Protein AF-A0A3B9VKG1-F1 (afdb_monomer_lite)

Sequence (208 aa):
AIANSLAAVAAGASHVQGTLNGYGERTGNADLISIIANLQLKKKQEVLPAGALEEAFRIAHAVAEVTNVSPSARQPYVGVSAFAHKAGLHASAIKVDPSLYQHENPESVGNDMRMLVSEMAGRASIEIKSSQLGFDLSKEKEVVARLVERVKELESGGYTFEAADASFELLLREELAGKKPSFFTIESWKTSVDQLADGSVTSRAEVS

Radius of gyration: 22.05 Å; chains: 1; bounding box: 51×40×58 Å

Secondary structure (DSSP, 8-state):
-HHHHHHHHHTT------BGGG-SSTT---BHHHHHHIIIIIT----S-TTGGGGHHHHHHHHHHHTT----TT-TTTSTTTTEEESSTTHHHHHH-GGGT-SS-GGGGT---EEEP-TT--HHHHHHHHHHTT---TT-HHHHHHHHHHHHHHHHTT---TT-HHHHHHHHHHHHHTS---------EEEEEEE-TTS-EEEEEEE-

Foldseek 3Di:
DLVVQLVVVVVPDPDDDADDVQDDPDPGGHHPLSNQCCCCPVVVHDDDPPPPQLCSLVVSVVVCVVVVHDRDLCPDLNRLCNQEDEAAPCLVVCLVPVVVPDVDASSSNNHHHHQFYALRHDLSSLQVLCVVVVDHCVPVVVLSVVLNVVRNVVVVVVDGRRVPSVVSVQSSVCSVVVHGDDPDDFPDKDWDWDQDPVRDIDIDIDTD

pLDDT: mean 90.86, std 6.91, range [61.41, 98.38]

Structure (mmCIF, N/CA/C/O backbone):
data_AF-A0A3B9VKG1-F1
#
_entry.id   AF-A0A3B9VKG1-F1
#
loop_
_atom_site.group_PDB
_atom_site.id
_atom_site.type_symbol
_atom_site.label_atom_id
_atom_site.label_alt_id
_atom_site.label_comp_id
_atom_site.label_asym_id
_atom_site.label_entity_id
_atom_site.label_seq_id
_atom_site.pdbx_PDB_ins_code
_atom_site.Cartn_x
_atom_site.Cartn_y
_atom_site.Cartn_z
_atom_site.occupancy
_atom_site.B_iso_or_equiv
_atom_site.auth_seq_id
_atom_site.auth_comp_id
_atom_site.auth_asym_id
_atom_site.auth_atom_id
_atom_site.pdbx_PDB_model_num
ATOM 1 N N . ALA A 1 1 ? 19.117 3.060 -9.306 1.00 92.00 1 ALA A N 1
ATOM 2 C CA . ALA A 1 1 ? 18.845 1.963 -10.258 1.00 92.00 1 ALA A CA 1
ATOM 3 C C . ALA A 1 1 ? 17.685 2.305 -11.197 1.00 92.00 1 ALA A C 1
ATOM 5 O O . ALA A 1 1 ? 17.951 2.520 -12.368 1.00 92.00 1 ALA A O 1
ATOM 6 N N . ILE A 1 2 ? 16.452 2.475 -10.694 1.00 97.00 2 ILE A N 1
ATOM 7 C CA . ILE A 1 2 ? 15.235 2.721 -11.505 1.00 97.00 2 ILE A CA 1
ATOM 8 C C . ILE A 1 2 ? 15.399 3.856 -12.534 1.00 97.00 2 ILE A C 1
ATOM 10 O O . ILE A 1 2 ? 15.184 3.633 -13.720 1.00 97.00 2 ILE A O 1
ATOM 14 N N . ALA A 1 3 ? 15.823 5.053 -12.111 1.00 97.25 3 ALA A N 1
ATOM 15 C CA . ALA A 1 3 ? 15.984 6.195 -13.020 1.00 97.25 3 ALA A CA 1
ATOM 16 C C . ALA A 1 3 ? 16.989 5.922 -14.156 1.00 97.25 3 ALA A C 1
ATOM 18 O O . ALA A 1 3 ? 16.713 6.247 -15.307 1.00 97.25 3 ALA A O 1
ATOM 19 N N . ASN A 1 4 ? 18.113 5.264 -13.850 1.00 97.75 4 ASN A N 1
ATOM 20 C CA . ASN A 1 4 ? 19.115 4.889 -14.852 1.00 97.75 4 ASN A CA 1
ATOM 21 C C . ASN A 1 4 ? 18.558 3.849 -15.828 1.00 97.75 4 ASN A C 1
ATOM 23 O O . ASN A 1 4 ? 18.800 3.959 -17.024 1.00 97.75 4 ASN A O 1
ATOM 27 N N . SER A 1 5 ? 17.785 2.874 -15.339 1.00 98.12 5 SER A N 1
ATOM 28 C CA . SER A 1 5 ? 17.110 1.890 -16.190 1.00 98.12 5 SER A CA 1
ATOM 29 C C . SER A 1 5 ? 16.123 2.563 -17.147 1.00 98.12 5 SER A C 1
ATOM 31 O O . SER A 1 5 ? 16.156 2.291 -18.341 1.00 98.12 5 SER A O 1
ATOM 33 N N . LEU A 1 6 ? 15.297 3.493 -16.656 1.00 98.06 6 LEU A N 1
ATOM 34 C CA . LEU A 1 6 ? 14.360 4.249 -17.495 1.00 98.06 6 LEU A CA 1
ATOM 35 C C . LEU A 1 6 ? 15.086 5.141 -18.516 1.00 98.06 6 LEU A C 1
ATOM 37 O O . LEU A 1 6 ? 14.652 5.234 -19.661 1.00 98.06 6 LEU A O 1
ATOM 41 N N . ALA A 1 7 ? 16.199 5.770 -18.127 1.00 98.00 7 ALA A N 1
ATOM 42 C CA . ALA A 1 7 ? 17.025 6.564 -19.034 1.00 98.00 7 ALA A CA 1
ATOM 43 C C . ALA A 1 7 ? 17.689 5.700 -20.119 1.00 98.00 7 ALA A C 1
ATOM 45 O O . ALA A 1 7 ? 17.709 6.091 -21.282 1.00 98.00 7 ALA A O 1
ATOM 46 N N . ALA A 1 8 ? 18.181 4.509 -19.765 1.00 98.06 8 ALA A N 1
ATOM 47 C CA . ALA A 1 8 ? 18.747 3.564 -20.722 1.00 98.06 8 ALA A CA 1
ATOM 48 C C . ALA A 1 8 ? 17.694 3.085 -21.730 1.00 98.06 8 ALA A C 1
ATOM 50 O O . ALA A 1 8 ? 17.969 3.058 -22.928 1.00 98.06 8 ALA A O 1
ATOM 51 N N . VAL A 1 9 ? 16.474 2.779 -21.270 1.00 97.75 9 VAL A N 1
ATOM 52 C CA . VAL A 1 9 ? 15.350 2.439 -22.158 1.00 97.75 9 VAL A CA 1
ATOM 53 C C . VAL A 1 9 ? 15.022 3.603 -23.092 1.00 97.75 9 VAL A C 1
ATOM 55 O O . VAL A 1 9 ? 14.885 3.403 -24.296 1.00 97.75 9 VAL A O 1
ATOM 58 N N . ALA A 1 10 ? 14.984 4.837 -22.578 1.00 97.00 10 ALA A N 1
ATOM 59 C CA . ALA A 1 10 ? 14.785 6.027 -23.407 1.00 97.00 10 ALA A CA 1
ATOM 60 C C . ALA A 1 10 ? 15.907 6.234 -24.447 1.00 97.00 10 ALA A C 1
ATOM 62 O O . ALA A 1 10 ? 15.650 6.779 -25.517 1.00 97.00 10 ALA A O 1
ATOM 63 N N . ALA A 1 11 ? 17.127 5.772 -24.160 1.00 97.94 11 ALA A N 1
ATOM 64 C CA . ALA A 1 11 ? 18.265 5.783 -25.080 1.00 97.94 11 ALA A CA 1
ATOM 65 C C . ALA A 1 11 ? 18.299 4.582 -26.052 1.00 97.94 11 ALA A C 1
ATOM 67 O O . ALA A 1 11 ? 19.237 4.465 -26.839 1.00 97.94 11 ALA A O 1
ATOM 68 N N . GLY A 1 12 ? 17.296 3.697 -26.017 1.00 97.31 12 GLY A N 1
ATOM 69 C CA . GLY A 1 12 ? 17.146 2.575 -26.948 1.00 97.31 12 GLY A CA 1
ATOM 70 C C . GLY A 1 12 ? 17.497 1.198 -26.382 1.00 97.31 12 GLY A C 1
ATOM 71 O O . GLY A 1 12 ? 17.471 0.219 -27.127 1.00 97.31 12 GLY A O 1
ATOM 72 N N . ALA A 1 13 ? 17.807 1.078 -25.086 1.00 97.56 13 ALA A N 1
ATOM 73 C CA . ALA A 1 13 ? 17.968 -0.235 -24.468 1.00 97.56 13 ALA A CA 1
ATOM 74 C C . ALA A 1 13 ? 16.631 -0.997 -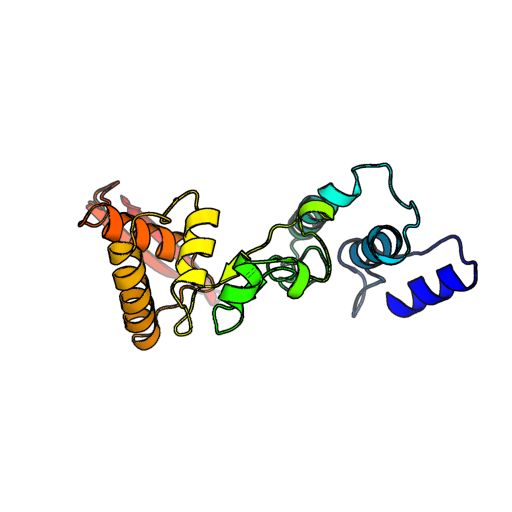24.460 1.00 97.56 13 ALA A C 1
ATOM 76 O O . ALA A 1 13 ? 15.616 -0.489 -23.989 1.00 97.56 13 ALA A O 1
ATOM 77 N N . SER A 1 14 ? 16.641 -2.240 -24.940 1.00 95.19 14 SER A N 1
ATOM 78 C CA . SER A 1 14 ? 15.461 -3.117 -24.988 1.00 95.19 14 SER A CA 1
ATOM 79 C C . SER A 1 14 ? 15.413 -4.151 -23.859 1.00 95.19 14 SER A C 1
ATOM 81 O O . SER A 1 14 ? 14.427 -4.869 -23.724 1.00 95.19 14 SER A O 1
ATOM 83 N N . HIS A 1 15 ? 16.468 -4.239 -23.044 1.00 96.25 15 HIS A N 1
ATOM 84 C CA . HIS A 1 15 ? 16.585 -5.204 -21.955 1.00 96.25 15 HIS A CA 1
ATOM 85 C C . HIS A 1 15 ? 16.987 -4.497 -20.660 1.00 96.25 15 HIS A C 1
ATOM 87 O O . HIS A 1 15 ? 17.983 -3.773 -20.617 1.00 96.25 15 HIS A O 1
ATOM 93 N N . VAL A 1 16 ? 16.233 -4.749 -19.590 1.00 96.81 16 VAL A N 1
ATOM 94 C CA . VAL A 1 16 ? 16.516 -4.248 -18.243 1.00 96.81 16 VAL A CA 1
ATOM 95 C C . VAL A 1 16 ? 16.580 -5.430 -17.286 1.00 96.81 16 VAL A C 1
ATOM 97 O O . VAL A 1 16 ? 15.645 -6.219 -17.210 1.00 96.81 16 VAL A O 1
ATOM 100 N N . GLN A 1 17 ? 17.678 -5.533 -16.539 1.00 96.62 17 GLN A N 1
ATOM 101 C CA . GLN A 1 17 ? 17.838 -6.528 -15.482 1.00 96.62 17 GLN A CA 1
ATOM 102 C C . GLN A 1 17 ? 17.474 -5.927 -14.126 1.00 96.62 17 GLN A C 1
ATOM 104 O O . GLN A 1 17 ? 17.788 -4.771 -13.833 1.00 96.62 17 GLN A O 1
ATOM 109 N N . GLY A 1 18 ? 16.820 -6.729 -13.296 1.00 96.38 18 GLY A N 1
ATOM 110 C CA . GLY A 1 18 ? 16.352 -6.334 -11.979 1.00 96.38 18 GLY A CA 1
ATOM 111 C C . GLY A 1 18 ? 15.707 -7.505 -11.255 1.00 96.38 18 GLY A C 1
ATOM 112 O O . GLY A 1 18 ? 15.775 -8.647 -11.709 1.00 96.38 18 GLY A O 1
ATOM 113 N N . THR A 1 19 ? 15.067 -7.214 -10.133 1.00 96.69 19 THR A N 1
ATOM 114 C CA . THR A 1 19 ? 14.355 -8.198 -9.314 1.00 96.69 19 THR A CA 1
ATOM 115 C C . THR A 1 19 ? 13.016 -7.637 -8.852 1.00 96.69 19 THR A C 1
ATOM 117 O O . THR A 1 19 ? 12.806 -6.421 -8.825 1.00 96.69 19 THR A O 1
ATOM 120 N N . LEU A 1 20 ? 12.094 -8.526 -8.479 1.00 96.06 20 LEU A N 1
ATOM 121 C CA . LEU A 1 20 ? 10.888 -8.118 -7.762 1.00 96.06 20 LEU A CA 1
ATOM 122 C C . LEU A 1 20 ? 11.284 -7.542 -6.401 1.00 96.06 20 LEU A C 1
ATOM 124 O O . LEU A 1 20 ? 12.199 -8.046 -5.746 1.00 96.06 20 LEU A O 1
ATOM 128 N N . ASN A 1 21 ? 10.625 -6.451 -6.015 1.00 96.56 21 ASN A N 1
ATOM 129 C CA . ASN A 1 21 ? 10.901 -5.692 -4.793 1.00 96.56 21 ASN A CA 1
ATOM 130 C C . ASN A 1 21 ? 12.331 -5.132 -4.686 1.00 96.56 21 ASN A C 1
ATOM 132 O O . ASN A 1 21 ? 12.747 -4.692 -3.615 1.00 96.56 21 ASN A O 1
ATOM 136 N N . GLY A 1 22 ? 13.099 -5.145 -5.782 1.00 95.44 22 GLY A N 1
ATOM 137 C CA . GLY A 1 22 ? 14.490 -4.694 -5.793 1.00 95.44 22 GLY A CA 1
ATOM 138 C C . GLY A 1 22 ? 15.426 -5.544 -4.929 1.00 95.44 22 GLY A C 1
ATOM 139 O O . GLY A 1 22 ? 16.510 -5.084 -4.580 1.00 95.44 22 GLY A O 1
ATOM 140 N N . TYR A 1 23 ? 15.055 -6.776 -4.574 1.00 94.56 23 TYR A N 1
ATOM 141 C CA . TYR A 1 23 ? 15.897 -7.657 -3.762 1.00 94.56 23 TYR A CA 1
ATOM 142 C C . TYR A 1 23 ? 17.241 -7.981 -4.427 1.00 94.56 23 TYR A C 1
ATOM 144 O O . TYR A 1 23 ? 17.372 -8.052 -5.651 1.00 94.56 23 TYR A O 1
ATOM 152 N N . GLY A 1 24 ? 18.269 -8.188 -3.616 1.00 91.44 24 GLY A N 1
ATOM 153 C CA . GLY A 1 24 ? 19.620 -8.475 -4.081 1.00 91.44 24 GLY A CA 1
ATOM 154 C C . GLY A 1 24 ? 20.644 -8.197 -2.992 1.00 91.44 24 GLY A C 1
ATOM 155 O O . GLY A 1 24 ? 20.292 -7.890 -1.856 1.00 91.44 24 GLY A O 1
ATOM 156 N N . GLU A 1 25 ? 21.923 -8.285 -3.337 1.00 88.81 25 GLU A N 1
ATOM 157 C CA . GLU A 1 25 ? 23.000 -7.984 -2.396 1.00 88.81 25 GLU A CA 1
ATOM 158 C C . GLU A 1 25 ? 23.028 -6.502 -1.984 1.00 88.81 25 GLU A C 1
ATOM 160 O O . GLU A 1 25 ? 22.717 -5.608 -2.776 1.00 88.81 25 GLU A O 1
ATOM 165 N N . ARG A 1 26 ? 23.521 -6.228 -0.769 1.00 92.25 26 ARG A N 1
ATOM 166 C CA . ARG A 1 26 ? 23.723 -4.874 -0.222 1.00 92.25 26 ARG A CA 1
ATOM 167 C C . ARG A 1 26 ? 22.420 -4.064 -0.223 1.00 92.25 26 ARG A C 1
ATOM 169 O O . ARG A 1 26 ? 21.532 -4.336 0.571 1.00 92.25 26 ARG A O 1
ATOM 176 N N . THR A 1 27 ? 22.318 -3.057 -1.090 1.00 89.56 27 THR A N 1
ATOM 177 C CA . THR A 1 27 ? 21.158 -2.163 -1.212 1.00 89.56 27 THR A CA 1
ATOM 178 C C . THR A 1 27 ? 20.170 -2.618 -2.287 1.00 89.56 27 THR A C 1
ATOM 180 O O . THR A 1 27 ? 19.277 -1.853 -2.642 1.00 89.56 27 THR A O 1
ATOM 183 N N . GLY A 1 28 ? 20.352 -3.820 -2.839 1.00 92.12 28 GLY A N 1
ATOM 184 C CA . GLY A 1 28 ? 19.436 -4.413 -3.804 1.00 92.12 28 GLY A CA 1
ATOM 185 C C . GLY A 1 28 ? 19.712 -4.071 -5.272 1.00 92.12 28 GLY A C 1
ATOM 186 O O . GLY A 1 28 ? 20.659 -3.361 -5.621 1.00 92.12 28 GLY A O 1
ATOM 187 N N . ASN A 1 29 ? 18.855 -4.615 -6.136 1.00 95.56 29 ASN A N 1
ATOM 188 C CA . ASN A 1 29 ? 18.854 -4.434 -7.586 1.00 95.56 29 ASN A CA 1
ATOM 189 C C . ASN A 1 29 ? 17.807 -3.397 -8.026 1.00 95.56 29 ASN A C 1
ATOM 191 O O . ASN A 1 29 ? 17.100 -2.788 -7.224 1.00 95.56 29 ASN A O 1
ATOM 195 N N . ALA A 1 30 ? 17.705 -3.178 -9.336 1.00 96.69 30 ALA A N 1
ATOM 196 C CA . ALA A 1 30 ? 16.615 -2.401 -9.903 1.00 96.69 30 ALA A CA 1
ATOM 197 C C . ALA A 1 30 ? 15.264 -3.084 -9.617 1.00 96.69 30 ALA A C 1
ATOM 199 O O . ALA A 1 30 ? 15.080 -4.247 -9.972 1.00 96.69 30 ALA A O 1
ATOM 200 N N . ASP A 1 31 ? 14.333 -2.366 -8.986 1.00 97.62 31 ASP A N 1
ATOM 201 C CA . ASP A 1 31 ? 12.983 -2.873 -8.728 1.00 97.62 31 ASP A CA 1
ATOM 202 C C . ASP A 1 31 ? 12.180 -2.928 -10.034 1.00 97.62 31 ASP A C 1
ATOM 204 O O . ASP A 1 31 ? 11.810 -1.892 -10.601 1.00 97.62 31 ASP A O 1
ATOM 208 N N . LEU A 1 32 ? 11.923 -4.149 -10.508 1.00 97.75 32 LEU A N 1
ATOM 209 C CA . LEU A 1 32 ? 11.191 -4.386 -11.749 1.00 97.75 32 LEU A CA 1
ATOM 210 C C . LEU A 1 32 ? 9.750 -3.893 -11.669 1.00 97.75 32 LEU A C 1
ATOM 212 O O . LEU A 1 32 ? 9.246 -3.409 -12.676 1.00 97.75 32 LEU A O 1
ATOM 216 N N . ILE A 1 33 ? 9.111 -3.931 -10.498 1.00 97.69 33 ILE A N 1
ATOM 217 C CA . ILE A 1 33 ? 7.728 -3.464 -10.336 1.00 97.69 33 ILE A CA 1
ATOM 218 C C . ILE A 1 33 ? 7.657 -1.975 -10.662 1.00 97.69 33 ILE A C 1
ATOM 220 O O . ILE A 1 33 ? 6.905 -1.547 -11.536 1.00 97.69 33 ILE A O 1
ATOM 224 N N . SER A 1 34 ? 8.522 -1.193 -10.014 1.00 97.75 34 SER A N 1
ATOM 225 C CA . SER A 1 34 ? 8.614 0.247 -10.231 1.00 97.75 34 SER A CA 1
ATOM 226 C C . SER A 1 34 ? 8.966 0.595 -11.682 1.00 97.75 34 SER A C 1
ATOM 228 O O . SER A 1 34 ? 8.448 1.570 -12.226 1.00 97.75 34 SER A O 1
ATOM 230 N N . ILE A 1 35 ? 9.850 -0.170 -12.327 1.00 98.38 35 ILE A N 1
ATOM 231 C CA . ILE A 1 35 ? 10.247 0.073 -13.722 1.00 98.38 35 ILE A CA 1
ATOM 232 C C . ILE A 1 35 ? 9.095 -0.229 -14.679 1.00 98.38 35 ILE A C 1
ATOM 234 O O . ILE A 1 35 ? 8.750 0.631 -15.488 1.00 98.3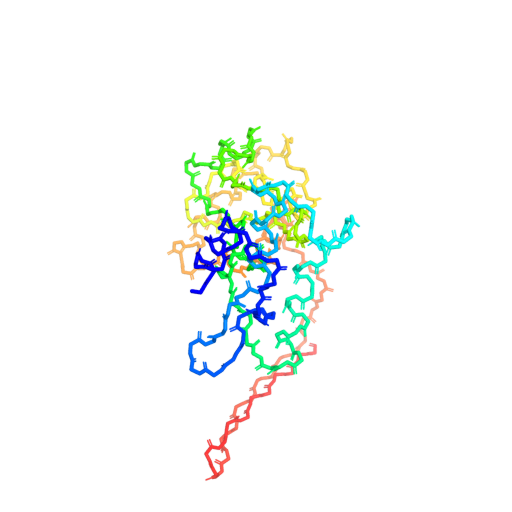8 35 ILE A O 1
ATOM 238 N N . ILE A 1 36 ? 8.479 -1.407 -14.562 1.00 98.19 36 ILE A N 1
ATOM 239 C CA . ILE A 1 36 ? 7.361 -1.837 -15.407 1.00 98.19 36 ILE A CA 1
ATOM 240 C C . ILE A 1 36 ? 6.192 -0.854 -15.272 1.00 98.19 36 ILE A C 1
ATOM 242 O O . ILE A 1 36 ? 5.700 -0.360 -16.286 1.00 98.19 36 ILE A O 1
ATOM 246 N N . ALA A 1 37 ? 5.810 -0.489 -14.044 1.00 98.00 37 ALA A N 1
ATOM 247 C CA . ALA A 1 37 ? 4.725 0.459 -13.798 1.00 98.00 37 ALA A CA 1
ATOM 248 C C . ALA A 1 37 ? 5.009 1.839 -14.418 1.00 98.00 37 ALA A C 1
ATOM 250 O O . ALA A 1 37 ? 4.140 2.421 -15.061 1.00 98.00 37 ALA A O 1
ATOM 251 N N . ASN A 1 38 ? 6.241 2.356 -14.316 1.00 98.19 38 ASN A N 1
ATOM 252 C CA . ASN A 1 38 ? 6.601 3.618 -14.973 1.00 98.19 38 ASN A CA 1
ATOM 253 C C . ASN A 1 38 ? 6.521 3.525 -16.506 1.00 98.19 38 ASN A C 1
ATOM 255 O O . ASN A 1 38 ? 6.023 4.452 -17.152 1.00 98.19 38 ASN A O 1
ATOM 259 N N . LEU A 1 39 ? 6.997 2.429 -17.098 1.00 97.69 39 LEU A N 1
ATOM 260 C CA . LEU A 1 39 ? 6.953 2.233 -18.548 1.00 97.69 39 LEU A CA 1
ATOM 261 C C . LEU A 1 39 ? 5.503 2.129 -19.052 1.00 97.69 39 LEU A C 1
ATOM 263 O O . LEU A 1 39 ? 5.121 2.870 -19.960 1.00 97.69 39 LEU A O 1
ATOM 267 N N . GLN A 1 40 ? 4.666 1.308 -18.415 1.00 97.50 40 GLN A N 1
ATOM 268 C CA . GLN A 1 40 ? 3.271 1.128 -18.830 1.00 97.50 40 GLN A CA 1
ATOM 269 C C . GLN A 1 40 ? 2.404 2.353 -18.519 1.00 97.50 40 GLN A C 1
ATOM 271 O O . GLN A 1 40 ? 1.724 2.875 -19.402 1.00 97.50 40 GLN A O 1
ATOM 276 N N . LEU A 1 41 ? 2.451 2.874 -17.292 1.00 96.88 41 LEU A N 1
ATOM 277 C CA . LEU A 1 41 ? 1.498 3.890 -16.838 1.00 96.88 41 LEU A CA 1
ATOM 278 C C . LEU A 1 41 ? 1.925 5.308 -17.226 1.00 96.88 41 LEU A C 1
ATOM 280 O O . LEU A 1 41 ? 1.081 6.111 -17.632 1.00 96.88 41 LEU A O 1
ATOM 284 N N . LYS A 1 42 ? 3.228 5.620 -17.166 1.00 96.12 42 LYS A N 1
ATOM 285 C CA . LYS A 1 42 ? 3.748 6.975 -17.443 1.00 96.12 42 LYS A CA 1
ATOM 286 C C . LYS A 1 42 ? 4.267 7.145 -18.860 1.00 96.12 42 LYS A C 1
ATOM 288 O O . LYS A 1 42 ? 4.117 8.225 -19.427 1.00 96.12 42 LYS A O 1
ATOM 293 N N . LYS A 1 43 ? 4.889 6.112 -19.432 1.00 96.31 43 LYS A N 1
ATOM 294 C CA . LYS A 1 43 ? 5.426 6.159 -20.803 1.00 96.31 43 LYS A CA 1
ATOM 295 C C . LYS A 1 43 ? 4.499 5.539 -21.841 1.00 96.31 43 LYS A C 1
ATOM 297 O O . LYS A 1 43 ? 4.776 5.689 -23.025 1.00 96.31 43 LYS A O 1
ATOM 302 N N . LYS A 1 44 ? 3.395 4.912 -21.412 1.00 95.38 44 LYS A N 1
ATOM 303 C CA . LYS A 1 44 ? 2.415 4.253 -22.292 1.00 95.38 44 LYS A CA 1
ATOM 304 C C . LYS A 1 44 ? 3.073 3.217 -23.214 1.00 95.38 44 LYS A C 1
ATOM 306 O O . LYS A 1 44 ? 2.656 3.039 -24.353 1.00 95.38 44 LYS A O 1
ATOM 311 N N . GLN A 1 45 ? 4.121 2.558 -22.720 1.00 95.44 45 GLN A N 1
ATOM 312 C CA . GLN A 1 45 ? 4.822 1.483 -23.415 1.00 95.44 45 GLN A CA 1
ATOM 313 C C . GLN A 1 45 ? 4.331 0.145 -22.880 1.00 95.44 45 GLN A C 1
ATOM 315 O O . GLN A 1 45 ? 4.385 -0.090 -21.678 1.00 95.44 45 GLN A O 1
ATOM 320 N N . GLU A 1 46 ? 3.859 -0.731 -23.758 1.00 94.56 46 GLU A N 1
ATOM 321 C CA . GLU A 1 46 ? 3.440 -2.075 -23.370 1.00 94.56 46 GLU A CA 1
ATOM 322 C C . GLU A 1 46 ? 4.667 -2.924 -23.003 1.00 94.56 46 GLU A C 1
ATOM 324 O O . GLU A 1 46 ? 5.602 -3.053 -23.793 1.00 94.56 46 GLU A O 1
ATOM 329 N N . VAL A 1 47 ? 4.681 -3.461 -21.780 1.00 95.62 47 VAL A N 1
ATOM 330 C CA . VAL A 1 47 ? 5.786 -4.284 -21.248 1.00 95.62 47 VAL A CA 1
ATOM 331 C C . VAL A 1 47 ? 5.291 -5.667 -20.845 1.00 95.62 47 VAL A C 1
ATOM 333 O O . VAL A 1 47 ? 5.955 -6.665 -21.111 1.00 95.62 47 VAL A O 1
ATOM 336 N N . LEU A 1 48 ? 4.126 -5.723 -20.201 1.00 96.31 48 LEU A N 1
ATOM 337 C CA . LEU A 1 48 ? 3.448 -6.955 -19.821 1.00 96.31 48 LEU A CA 1
ATOM 338 C C . LEU A 1 48 ? 2.160 -7.118 -20.634 1.00 96.31 48 LEU A C 1
ATOM 340 O O . LEU A 1 48 ? 1.604 -6.103 -21.065 1.00 96.31 48 LEU A O 1
ATOM 344 N N . PRO A 1 49 ? 1.649 -8.356 -20.778 1.00 96.81 49 PRO A N 1
ATOM 345 C CA . PRO A 1 49 ? 0.314 -8.591 -21.317 1.00 96.81 49 PRO A CA 1
ATOM 346 C C . PRO A 1 49 ? -0.748 -7.737 -20.614 1.00 96.81 49 PRO A C 1
ATOM 348 O O . PRO A 1 49 ? -0.625 -7.426 -19.425 1.00 96.81 49 PRO A O 1
ATOM 351 N N . ALA A 1 50 ? -1.807 -7.387 -21.343 1.00 94.06 50 ALA A N 1
ATOM 352 C CA . ALA A 1 50 ? -2.921 -6.616 -20.801 1.00 94.06 50 ALA A CA 1
ATOM 353 C C . ALA A 1 50 ? -3.472 -7.239 -19.500 1.00 94.06 50 ALA A C 1
ATOM 355 O O . ALA A 1 50 ? -3.639 -8.454 -19.406 1.00 94.06 50 ALA A O 1
ATOM 356 N N . GLY A 1 51 ? -3.719 -6.395 -18.494 1.00 93.50 51 GLY A N 1
ATOM 357 C CA . GLY A 1 51 ? -4.209 -6.792 -17.166 1.00 93.50 51 GLY A CA 1
ATOM 358 C C . GLY A 1 51 ? -3.149 -7.375 -16.221 1.00 93.50 51 GLY A C 1
ATOM 359 O O . GLY A 1 51 ? -3.353 -7.391 -15.017 1.00 93.50 51 GLY A O 1
ATOM 360 N N . ALA A 1 52 ? -1.972 -7.788 -16.704 1.00 97.31 52 ALA A N 1
ATOM 361 C CA . ALA A 1 52 ? -0.973 -8.427 -15.838 1.00 97.31 52 ALA A CA 1
ATOM 362 C C . ALA A 1 52 ? -0.349 -7.478 -14.796 1.00 97.31 52 ALA A C 1
ATOM 364 O O . ALA A 1 52 ? 0.156 -7.937 -13.773 1.00 97.31 52 ALA A O 1
ATOM 365 N N . LEU A 1 53 ? -0.369 -6.163 -15.040 1.00 97.75 53 LEU A N 1
ATOM 366 C CA . LEU A 1 53 ? 0.136 -5.176 -14.081 1.00 97.75 53 LEU A CA 1
ATOM 367 C C . LEU A 1 53 ? -0.741 -5.084 -12.823 1.00 97.75 53 LEU A C 1
ATOM 369 O O . LEU A 1 53 ? -0.214 -4.813 -11.747 1.00 97.75 53 LEU A O 1
ATOM 373 N N . GLU A 1 54 ? -2.036 -5.388 -12.933 1.00 97.88 54 GLU A N 1
ATOM 374 C CA . GLU A 1 54 ? -2.984 -5.403 -11.809 1.00 97.88 54 GLU A CA 1
ATOM 375 C C . GLU A 1 54 ? -2.629 -6.488 -10.779 1.00 97.88 54 GLU A C 1
ATOM 377 O O . GLU A 1 54 ? -3.032 -6.425 -9.629 1.00 97.88 54 GLU A O 1
ATOM 382 N N . GLU A 1 55 ? -1.788 -7.460 -11.134 1.00 98.00 55 GLU A N 1
ATOM 383 C CA . GLU A 1 55 ? -1.310 -8.482 -10.199 1.00 98.00 55 GLU A CA 1
ATOM 384 C C . GLU A 1 55 ? -0.061 -8.045 -9.414 1.00 98.00 55 GLU A C 1
ATOM 386 O O . GLU A 1 55 ? 0.411 -8.779 -8.538 1.00 98.00 55 GLU A O 1
ATOM 391 N N . ALA A 1 56 ? 0.504 -6.868 -9.710 1.00 97.94 56 ALA A N 1
ATOM 392 C CA . ALA A 1 56 ? 1.786 -6.432 -9.163 1.00 97.94 56 ALA A CA 1
ATOM 393 C C . ALA A 1 56 ? 1.784 -6.383 -7.632 1.00 97.94 56 ALA A C 1
ATOM 395 O O . ALA A 1 56 ? 2.712 -6.906 -7.015 1.00 97.94 56 ALA A O 1
ATOM 396 N N . PHE A 1 57 ? 0.747 -5.812 -7.011 1.00 98.06 57 PHE A N 1
ATOM 397 C CA . PHE A 1 57 ? 0.626 -5.748 -5.553 1.00 98.06 57 PHE A CA 1
ATOM 398 C C . PHE A 1 57 ? 0.630 -7.139 -4.909 1.00 98.06 57 PHE A C 1
ATOM 400 O O . PHE A 1 57 ? 1.419 -7.398 -3.994 1.00 98.06 57 PHE A O 1
ATOM 407 N N . ARG A 1 58 ? -0.209 -8.053 -5.415 1.00 97.88 58 ARG A N 1
ATOM 408 C CA . ARG A 1 58 ? -0.324 -9.424 -4.899 1.00 97.88 58 ARG A CA 1
ATOM 409 C C . ARG A 1 58 ? 0.991 -10.184 -5.052 1.00 97.88 58 ARG A C 1
ATOM 411 O O . ARG A 1 58 ? 1.448 -10.820 -4.105 1.00 97.88 58 ARG A O 1
ATOM 418 N N . ILE A 1 59 ? 1.616 -10.101 -6.228 1.00 97.81 59 ILE A N 1
ATOM 419 C CA . ILE A 1 59 ? 2.883 -10.781 -6.524 1.00 97.81 59 ILE A CA 1
ATOM 420 C C . ILE A 1 59 ? 4.017 -10.227 -5.652 1.00 97.81 59 ILE A C 1
ATOM 422 O O . ILE A 1 59 ? 4.792 -11.008 -5.102 1.00 97.81 59 ILE A O 1
ATOM 426 N N . ALA A 1 60 ? 4.102 -8.905 -5.480 1.00 97.94 60 ALA A N 1
ATOM 427 C CA . ALA A 1 60 ? 5.105 -8.260 -4.633 1.00 97.94 60 ALA A CA 1
ATOM 428 C C . ALA A 1 60 ? 5.072 -8.796 -3.196 1.00 97.94 60 ALA A C 1
ATOM 430 O O . ALA A 1 60 ? 6.112 -9.160 -2.642 1.00 97.94 60 ALA A O 1
ATOM 431 N N . HIS A 1 61 ? 3.875 -8.890 -2.612 1.00 97.44 61 HIS A N 1
ATOM 432 C CA . HIS A 1 61 ? 3.689 -9.372 -1.244 1.00 97.44 61 HIS A CA 1
ATOM 433 C C . HIS A 1 61 ? 3.909 -10.879 -1.124 1.00 97.44 61 HIS A C 1
ATOM 435 O O . HIS A 1 61 ? 4.561 -11.310 -0.179 1.00 97.44 61 HIS A O 1
ATOM 441 N N . ALA A 1 62 ? 3.466 -11.670 -2.104 1.00 97.62 62 ALA A N 1
ATOM 442 C CA . ALA A 1 62 ? 3.727 -13.108 -2.123 1.00 97.62 62 ALA A CA 1
ATOM 443 C C . ALA A 1 62 ? 5.235 -13.418 -2.181 1.00 97.62 62 ALA A C 1
ATOM 445 O O . ALA A 1 62 ? 5.720 -14.311 -1.492 1.00 97.62 62 ALA A O 1
ATOM 446 N N . VAL A 1 63 ? 6.012 -12.659 -2.961 1.00 97.25 63 VAL A N 1
ATOM 447 C CA . VAL A 1 63 ? 7.477 -12.810 -2.997 1.00 97.25 63 VAL A CA 1
ATOM 448 C C . VAL A 1 63 ? 8.114 -12.404 -1.670 1.00 97.25 63 VAL A C 1
ATOM 450 O O . VAL A 1 63 ? 9.026 -13.082 -1.196 1.00 97.25 63 VAL A O 1
ATOM 453 N N . ALA A 1 64 ? 7.643 -11.322 -1.052 1.00 96.31 64 ALA A N 1
ATOM 454 C CA . ALA A 1 64 ? 8.114 -10.896 0.262 1.00 96.31 64 ALA A CA 1
ATOM 455 C C . ALA A 1 64 ? 7.865 -11.977 1.333 1.00 96.31 64 ALA A C 1
ATOM 457 O O . ALA A 1 64 ? 8.770 -12.311 2.094 1.00 96.31 64 ALA A O 1
ATOM 458 N N . GLU A 1 65 ? 6.688 -12.605 1.310 1.00 95.00 65 GLU A N 1
ATOM 459 C CA . GLU A 1 65 ? 6.335 -13.727 2.185 1.00 95.00 65 GLU A CA 1
ATOM 460 C C . GLU A 1 65 ? 7.255 -14.937 1.967 1.00 95.00 65 GLU A C 1
ATOM 462 O O . GLU A 1 65 ? 7.878 -15.418 2.912 1.00 95.00 65 GLU A O 1
ATOM 467 N N . VAL A 1 66 ? 7.425 -15.381 0.717 1.00 96.12 66 VAL A N 1
ATOM 468 C CA . VAL A 1 66 ? 8.280 -16.537 0.379 1.00 96.12 66 VAL A CA 1
ATOM 469 C C . VAL A 1 66 ? 9.744 -16.303 0.758 1.00 96.12 66 VAL A C 1
ATOM 471 O O . VAL A 1 66 ? 10.437 -17.227 1.177 1.00 96.12 66 VAL A O 1
ATOM 474 N N . THR A 1 67 ? 10.230 -15.070 0.615 1.00 93.50 67 THR A N 1
ATOM 475 C CA . THR A 1 67 ? 11.609 -14.700 0.977 1.00 93.50 67 THR A CA 1
ATOM 476 C C . THR A 1 67 ? 11.783 -14.368 2.458 1.00 93.50 67 THR A C 1
ATOM 478 O O . THR A 1 67 ? 12.908 -14.117 2.888 1.00 93.50 67 THR A O 1
ATOM 481 N N . ASN A 1 68 ? 10.699 -14.389 3.242 1.00 94.62 68 ASN A N 1
ATOM 482 C CA . ASN A 1 68 ? 10.668 -13.983 4.644 1.00 94.62 68 ASN A CA 1
ATOM 483 C C . ASN A 1 68 ? 11.246 -12.571 4.873 1.00 94.62 68 ASN A C 1
ATOM 485 O O . ASN A 1 68 ? 11.972 -12.312 5.836 1.00 94.62 68 ASN A O 1
ATOM 489 N N . VAL A 1 69 ? 10.942 -11.651 3.956 1.00 92.38 69 VAL A N 1
ATOM 490 C CA . VAL A 1 69 ? 11.320 -10.239 4.034 1.00 92.38 69 VAL A CA 1
ATOM 491 C C . VAL A 1 69 ? 10.064 -9.424 4.294 1.00 92.38 69 VAL A C 1
ATOM 493 O O . VAL A 1 69 ? 9.085 -9.533 3.564 1.00 92.38 69 VAL A O 1
ATOM 496 N N . SER A 1 70 ? 10.090 -8.557 5.307 1.00 91.81 70 SER A N 1
ATOM 497 C CA . SER A 1 70 ? 8.972 -7.640 5.545 1.00 91.81 70 SER A CA 1
ATOM 498 C C . SER A 1 70 ? 8.793 -6.704 4.338 1.00 91.81 70 SER A C 1
ATOM 500 O O . SER A 1 70 ? 9.744 -5.991 3.992 1.00 91.81 70 SER A O 1
ATOM 502 N N . PRO A 1 71 ? 7.599 -6.640 3.716 1.00 92.44 71 PRO A N 1
ATOM 503 C CA . PRO A 1 71 ? 7.319 -5.675 2.661 1.00 92.44 71 PRO A CA 1
ATOM 504 C C . PRO A 1 71 ? 7.551 -4.240 3.141 1.00 92.44 71 PRO A C 1
ATOM 506 O O . PRO A 1 71 ? 7.245 -3.888 4.285 1.00 92.44 71 PRO A O 1
ATOM 509 N N . SER A 1 72 ? 8.058 -3.381 2.257 1.00 93.06 72 SER A N 1
ATOM 510 C CA . SER A 1 72 ? 8.160 -1.953 2.552 1.00 93.06 72 SER A CA 1
ATOM 511 C C . SER A 1 72 ? 6.814 -1.280 2.310 1.00 93.06 72 SER A C 1
ATOM 513 O O . SER A 1 72 ? 6.353 -1.171 1.174 1.00 93.06 72 SER A O 1
ATOM 515 N N . ALA A 1 73 ? 6.207 -0.745 3.370 1.00 92.69 73 ALA A N 1
ATOM 516 C CA . ALA A 1 73 ? 4.921 -0.054 3.269 1.00 92.69 73 ALA A CA 1
ATOM 517 C C . ALA A 1 73 ? 4.949 1.148 2.307 1.00 92.69 73 ALA A C 1
ATOM 519 O O . ALA A 1 73 ? 3.926 1.505 1.734 1.00 92.69 73 ALA A O 1
ATOM 520 N N . ARG A 1 74 ? 6.118 1.764 2.100 1.00 94.31 74 ARG A N 1
ATOM 521 C CA . ARG A 1 74 ? 6.300 2.948 1.243 1.00 94.31 74 ARG A CA 1
ATOM 522 C C . ARG A 1 74 ? 6.879 2.617 -0.133 1.00 94.31 74 ARG A C 1
ATOM 524 O O . ARG A 1 74 ? 7.300 3.532 -0.838 1.00 94.31 74 ARG A O 1
ATOM 531 N N . GLN A 1 75 ? 6.964 1.338 -0.501 1.00 96.12 75 GLN A N 1
ATOM 532 C CA . GLN A 1 75 ? 7.444 0.954 -1.825 1.00 96.12 75 GLN A CA 1
ATOM 533 C C . GLN A 1 75 ? 6.565 1.611 -2.905 1.00 96.12 75 GLN A C 1
ATOM 535 O O . GLN A 1 75 ? 5.339 1.571 -2.778 1.00 96.12 75 GLN A O 1
ATOM 540 N N . PRO A 1 76 ? 7.148 2.219 -3.954 1.00 96.31 76 PRO A N 1
ATOM 541 C CA . PRO A 1 76 ? 6.365 2.803 -5.036 1.00 96.31 76 PRO A CA 1
ATOM 542 C C . PRO A 1 76 ? 5.393 1.784 -5.635 1.00 96.31 76 PRO A C 1
ATOM 544 O O . PRO A 1 76 ? 5.759 0.625 -5.825 1.00 96.31 76 PRO A O 1
ATOM 547 N N . TYR A 1 77 ? 4.179 2.233 -5.956 1.00 97.12 77 TYR A N 1
ATOM 548 C CA . TYR A 1 77 ? 3.075 1.442 -6.518 1.00 97.12 77 TYR A CA 1
ATOM 549 C C . TYR A 1 77 ? 2.512 0.350 -5.601 1.00 97.12 77 TYR A C 1
ATOM 551 O O . TYR A 1 77 ? 1.313 0.326 -5.363 1.00 97.12 77 TYR A O 1
ATOM 559 N N . VAL A 1 78 ? 3.336 -0.541 -5.060 1.00 97.50 78 VAL A N 1
ATOM 560 C CA . VAL A 1 78 ? 2.862 -1.752 -4.368 1.00 97.50 78 VAL A CA 1
ATOM 561 C C . VAL A 1 78 ? 2.970 -1.688 -2.851 1.00 97.50 78 VAL A C 1
ATOM 563 O O . VAL A 1 78 ? 2.548 -2.614 -2.183 1.00 97.50 78 VAL A O 1
ATOM 566 N N . GLY A 1 79 ? 3.510 -0.621 -2.264 1.00 96.19 79 GLY A N 1
ATOM 567 C CA . GLY A 1 79 ? 3.487 -0.458 -0.812 1.00 96.19 79 GLY A CA 1
ATOM 568 C C . GLY A 1 79 ? 2.065 -0.216 -0.293 1.00 96.19 79 GLY A C 1
ATOM 569 O O . GLY A 1 79 ? 1.302 0.535 -0.900 1.00 96.19 79 GLY A O 1
ATOM 570 N N . VAL A 1 80 ? 1.716 -0.769 0.873 1.00 92.19 80 VAL A N 1
ATOM 571 C CA . VAL A 1 80 ? 0.399 -0.540 1.516 1.00 92.19 80 VAL A CA 1
ATOM 572 C C . VAL A 1 80 ? 0.123 0.931 1.865 1.00 92.19 80 VAL A C 1
ATOM 574 O O . VAL A 1 80 ? -0.997 1.308 2.195 1.00 92.19 80 VAL A O 1
ATOM 577 N N . SER A 1 81 ? 1.151 1.780 1.836 1.00 91.00 81 SER A N 1
ATOM 578 C CA . SER A 1 81 ? 1.061 3.229 2.023 1.00 91.00 81 SER A CA 1
ATOM 579 C C . SER A 1 81 ? 1.335 4.025 0.743 1.00 91.00 81 SER A C 1
ATOM 581 O O . SER A 1 81 ? 1.372 5.250 0.805 1.00 91.00 81 SER A O 1
ATOM 583 N N . ALA A 1 82 ? 1.525 3.372 -0.410 1.00 93.38 82 ALA A N 1
ATOM 584 C CA . ALA A 1 82 ? 1.837 4.040 -1.680 1.00 93.38 82 ALA A CA 1
ATOM 585 C C . ALA A 1 82 ? 0.702 4.955 -2.170 1.00 93.38 82 ALA A C 1
ATOM 587 O O . ALA A 1 82 ? 0.964 5.976 -2.804 1.00 93.38 82 ALA A O 1
ATOM 588 N N . PHE A 1 83 ? -0.541 4.607 -1.826 1.00 92.12 83 PHE A N 1
ATOM 589 C CA . PHE A 1 83 ? -1.754 5.375 -2.120 1.00 92.12 83 PHE A CA 1
ATOM 590 C C . PHE A 1 83 ? -2.533 5.731 -0.844 1.00 92.12 83 PHE A C 1
ATOM 592 O O . PHE A 1 83 ? -3.753 5.910 -0.872 1.00 92.12 83 PHE A O 1
ATOM 599 N N . ALA A 1 84 ? -1.835 5.808 0.295 1.00 88.31 84 ALA A N 1
ATOM 600 C CA . ALA A 1 84 ? -2.447 6.195 1.557 1.00 88.31 84 ALA A CA 1
ATOM 601 C C . ALA A 1 84 ? -2.510 7.719 1.703 1.00 88.31 84 ALA A C 1
ATOM 603 O O . ALA A 1 84 ? -1.529 8.424 1.469 1.00 88.31 84 ALA A O 1
ATOM 604 N N . HIS A 1 85 ? -3.655 8.212 2.170 1.00 85.94 85 HIS A N 1
ATOM 605 C CA . HIS A 1 85 ? -3.899 9.629 2.420 1.00 85.94 85 HIS A CA 1
ATOM 606 C C . HIS A 1 85 ? -4.179 9.836 3.899 1.00 85.94 85 HIS A C 1
ATOM 608 O O . HIS A 1 85 ? -5.121 9.259 4.444 1.00 85.94 85 HIS A O 1
ATOM 614 N N . LYS A 1 86 ? -3.367 10.661 4.562 1.00 77.38 86 LYS A N 1
ATOM 615 C CA . LYS A 1 86 ? -3.615 11.040 5.954 1.00 77.38 86 LYS A CA 1
ATOM 616 C C . LYS A 1 86 ? -4.701 12.109 6.017 1.00 77.38 86 LYS A C 1
ATOM 618 O O . LYS A 1 86 ? -4.646 13.104 5.291 1.00 77.38 86 LYS A O 1
ATOM 623 N N . ALA A 1 87 ? -5.689 11.880 6.876 1.00 66.44 87 ALA A N 1
ATOM 624 C CA . ALA A 1 87 ? -6.795 12.790 7.101 1.00 66.44 87 ALA A CA 1
ATOM 625 C C . ALA A 1 87 ? -6.313 14.203 7.482 1.00 66.44 87 ALA A C 1
ATOM 627 O O . ALA A 1 87 ? -5.397 14.375 8.282 1.00 66.44 87 ALA A O 1
ATOM 628 N N . GLY A 1 88 ? -6.933 15.217 6.877 1.00 66.31 88 GLY A N 1
ATOM 629 C CA . GLY A 1 88 ? -6.611 16.633 7.055 1.00 66.31 88 GLY A CA 1
ATOM 630 C C . GLY A 1 88 ? -7.384 17.507 6.059 1.00 66.31 88 GLY A C 1
ATOM 631 O O . GLY A 1 88 ? -8.338 17.038 5.433 1.00 66.31 88 GLY A O 1
ATOM 632 N N . LEU A 1 89 ? -6.946 18.759 5.858 1.00 61.41 89 LEU A N 1
ATOM 633 C CA . LEU A 1 89 ? -7.543 19.732 4.915 1.00 61.41 89 LEU A CA 1
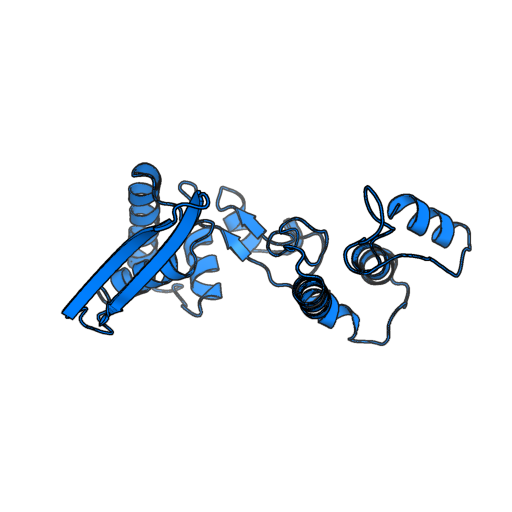ATOM 634 C C . LEU A 1 89 ? -7.740 19.194 3.482 1.00 61.41 89 LEU A C 1
ATOM 636 O O . LEU A 1 89 ? -8.561 19.723 2.742 1.00 61.41 89 LEU A O 1
ATOM 640 N N . HIS A 1 90 ? -7.012 18.145 3.093 1.00 69.12 90 HIS A N 1
ATOM 641 C CA . HIS A 1 90 ? -7.020 17.582 1.739 1.00 69.12 90 HIS A CA 1
ATOM 642 C C . HIS A 1 90 ? -8.060 16.470 1.523 1.00 69.12 90 HIS A C 1
ATOM 644 O O . HIS A 1 90 ? -8.335 16.105 0.382 1.00 69.12 90 HIS A O 1
ATOM 650 N N . ALA A 1 91 ? -8.689 15.943 2.582 1.00 75.19 91 ALA A N 1
ATOM 651 C CA . ALA A 1 91 ? -9.679 14.868 2.447 1.00 75.19 91 ALA A CA 1
ATOM 652 C C . ALA A 1 91 ? -10.945 15.313 1.693 1.00 75.19 91 A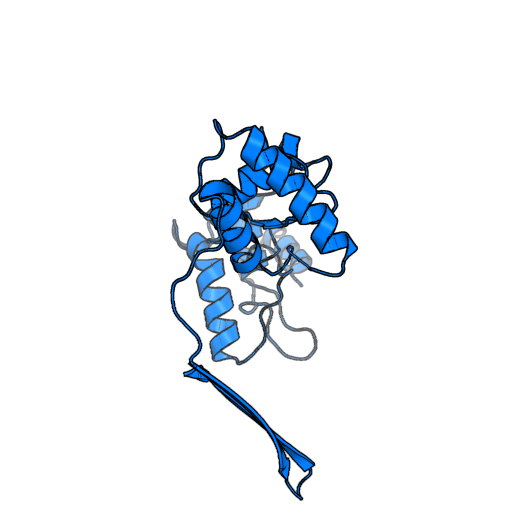LA A C 1
ATOM 654 O O . ALA A 1 91 ? -11.561 14.519 0.987 1.00 75.19 91 ALA A O 1
ATOM 655 N N . SER A 1 92 ? -11.318 16.590 1.807 1.00 74.81 92 SER A N 1
ATOM 656 C CA . SER A 1 92 ? -12.422 17.180 1.042 1.00 74.81 92 SER A CA 1
ATOM 657 C C . SER A 1 92 ? -12.134 17.201 -0.459 1.00 74.81 92 SER A C 1
ATOM 659 O O . SER A 1 92 ? -13.028 16.911 -1.245 1.00 74.81 92 SER A O 1
ATOM 661 N N . ALA A 1 93 ? -10.895 17.494 -0.855 1.00 75.19 93 ALA A N 1
ATOM 662 C CA . ALA A 1 93 ? -10.485 17.500 -2.253 1.00 75.19 93 ALA A CA 1
ATOM 663 C C . ALA A 1 93 ? -10.389 16.075 -2.823 1.00 75.19 93 ALA A C 1
ATOM 665 O O . ALA A 1 93 ? -10.884 15.836 -3.917 1.00 75.19 93 ALA A O 1
ATOM 666 N N . ILE A 1 94 ? -9.878 15.111 -2.046 1.00 78.75 94 ILE A N 1
ATOM 667 C CA . ILE A 1 94 ? -9.875 13.684 -2.424 1.00 78.75 94 ILE A CA 1
ATOM 668 C C . ILE A 1 94 ? -11.300 13.152 -2.616 1.00 78.75 94 ILE A C 1
ATOM 670 O O . ILE A 1 94 ? -11.539 12.366 -3.527 1.00 78.75 94 ILE A O 1
ATOM 674 N N . LYS A 1 95 ? -12.261 13.593 -1.789 1.00 74.75 95 LYS A N 1
ATOM 675 C CA . LYS A 1 95 ? -13.676 13.220 -1.942 1.00 74.75 95 LYS A CA 1
ATOM 676 C C . LYS A 1 95 ? -14.256 13.670 -3.287 1.00 74.75 95 LYS A C 1
ATOM 678 O O . LYS A 1 95 ? -15.148 13.011 -3.810 1.00 74.75 95 LYS A O 1
ATOM 683 N N . VAL A 1 96 ? -13.803 14.817 -3.794 1.00 78.06 96 VAL A N 1
ATOM 684 C CA . VAL A 1 96 ? -14.274 15.388 -5.062 1.00 78.06 96 VAL A CA 1
ATOM 685 C C . VAL A 1 96 ? -13.583 14.713 -6.238 1.00 78.06 96 VAL A C 1
ATOM 687 O O . VAL A 1 96 ? -14.256 14.294 -7.174 1.00 78.06 96 VAL A O 1
ATOM 690 N N . ASP A 1 97 ? -12.257 14.610 -6.185 1.00 77.06 97 ASP A N 1
ATOM 691 C CA . ASP A 1 97 ? -11.457 13.992 -7.233 1.00 77.06 97 ASP A CA 1
ATOM 692 C C . ASP A 1 97 ? -10.171 13.381 -6.639 1.00 77.06 97 ASP A C 1
ATOM 694 O O . ASP A 1 97 ? -9.221 14.104 -6.307 1.00 77.06 97 ASP A O 1
ATOM 698 N N . PRO A 1 98 ? -10.107 12.041 -6.511 1.00 76.12 98 PRO A N 1
ATOM 699 C CA . PRO A 1 98 ? -8.925 11.345 -6.012 1.00 76.12 98 PRO A CA 1
ATOM 700 C C . PRO A 1 98 ? -7.659 11.586 -6.847 1.00 76.12 98 PRO A C 1
ATOM 702 O O . PRO A 1 98 ? -6.554 11.528 -6.299 1.00 76.12 98 PRO A O 1
ATOM 705 N N . SER A 1 99 ? -7.794 11.896 -8.143 1.00 77.25 99 SER A N 1
ATOM 706 C CA . SER A 1 99 ? -6.658 12.113 -9.051 1.00 77.25 99 SER A CA 1
ATOM 707 C C . SER A 1 99 ? -5.847 13.366 -8.711 1.00 77.25 99 SER A C 1
ATOM 709 O O . SER A 1 99 ? -4.668 13.454 -9.051 1.00 77.25 99 SER A O 1
ATOM 711 N N . LEU A 1 100 ? -6.423 14.301 -7.945 1.00 78.75 100 LEU A N 1
ATOM 712 C CA . LEU A 1 100 ? -5.730 15.509 -7.485 1.00 78.75 100 LEU A CA 1
ATOM 713 C C . LEU A 1 100 ? -4.565 15.210 -6.532 1.00 78.75 100 LEU A C 1
ATOM 715 O O . LEU A 1 100 ? -3.636 16.010 -6.428 1.00 78.75 100 LEU A O 1
ATOM 719 N N . TYR A 1 101 ? -4.606 14.069 -5.842 1.00 79.00 101 TYR A N 1
ATOM 720 C CA . TYR A 1 101 ? -3.585 13.659 -4.870 1.00 79.00 101 TYR A CA 1
ATOM 721 C C . TYR A 1 101 ? -2.974 12.294 -5.178 1.00 79.00 101 TYR A C 1
ATOM 723 O O . TYR A 1 101 ? -2.091 11.829 -4.457 1.00 79.00 101 TYR A O 1
ATOM 731 N N . GLN A 1 102 ? -3.416 11.651 -6.254 1.00 86.25 102 GLN A N 1
ATOM 732 C CA . GLN A 1 102 ? -2.895 10.373 -6.698 1.00 86.25 102 GLN A CA 1
ATOM 733 C C . GLN A 1 102 ? -2.267 10.543 -8.064 1.00 86.25 102 GLN A C 1
ATOM 735 O O . GLN A 1 102 ? -2.925 10.867 -9.045 1.00 86.25 102 GLN A O 1
ATOM 740 N N . HIS A 1 103 ? -0.969 10.271 -8.134 1.00 91.31 103 HIS A N 1
ATOM 741 C CA . HIS A 1 103 ? -0.274 10.268 -9.410 1.00 91.31 103 HIS A CA 1
ATOM 742 C C . HIS A 1 103 ? -0.803 9.190 -10.373 1.00 91.31 103 HIS A C 1
ATOM 744 O O . HIS A 1 103 ? -0.490 9.273 -11.555 1.00 91.31 103 HIS A O 1
ATOM 750 N N . GLU A 1 104 ? -1.530 8.174 -9.895 1.00 93.75 104 GLU A N 1
ATOM 751 C CA . GLU A 1 104 ? -2.026 7.035 -10.674 1.00 93.75 104 GLU A CA 1
ATOM 752 C C . GLU A 1 104 ? -3.247 6.383 -10.007 1.00 93.75 104 GLU A C 1
ATOM 754 O O . GLU A 1 104 ? -3.388 6.509 -8.791 1.00 93.75 104 GLU A O 1
ATOM 759 N N . ASN A 1 105 ? -4.081 5.660 -10.770 1.00 93.19 105 ASN A N 1
ATOM 760 C CA . ASN A 1 105 ? -5.138 4.826 -10.183 1.00 93.19 105 ASN A CA 1
ATOM 761 C C . ASN A 1 105 ? -4.505 3.600 -9.482 1.00 93.19 105 ASN A C 1
ATOM 763 O O . ASN A 1 105 ? -3.835 2.820 -10.166 1.00 93.19 105 ASN A O 1
ATOM 767 N N . PRO A 1 106 ? -4.700 3.386 -8.166 1.00 94.69 106 PRO A N 1
ATOM 768 C CA . PRO A 1 106 ? -4.141 2.241 -7.443 1.00 94.69 106 PRO A CA 1
ATOM 769 C C . PRO A 1 106 ? -4.543 0.878 -8.025 1.00 94.69 106 PRO A C 1
ATOM 771 O O . PRO A 1 106 ? -3.710 -0.031 -8.058 1.00 94.69 106 PRO A O 1
ATOM 774 N N . GLU A 1 107 ? -5.756 0.757 -8.573 1.00 95.69 107 GLU A N 1
ATOM 775 C CA . GLU A 1 107 ? -6.252 -0.493 -9.166 1.00 95.69 107 GLU A CA 1
ATOM 776 C C . GLU A 1 107 ? -5.392 -0.947 -10.353 1.00 95.69 107 GLU A C 1
ATOM 778 O O . GLU A 1 107 ? -5.213 -2.141 -10.567 1.00 95.69 107 GLU A O 1
ATOM 783 N N . SER A 1 108 ? -4.763 -0.007 -11.073 1.00 96.50 108 SER A N 1
ATOM 784 C CA . SER A 1 108 ? -3.896 -0.314 -12.224 1.00 96.50 108 SER A CA 1
ATOM 785 C C . SER A 1 108 ? -2.665 -1.160 -11.875 1.00 96.50 108 SER A C 1
ATOM 787 O O . SER A 1 108 ? -2.027 -1.715 -12.769 1.00 96.50 108 SER A O 1
ATOM 789 N N . VAL A 1 109 ? -2.322 -1.246 -10.586 1.00 97.50 109 VAL A N 1
ATOM 790 C CA . VAL A 1 109 ? -1.224 -2.062 -10.045 1.00 97.50 109 VAL A CA 1
ATOM 791 C C . VAL A 1 109 ? -1.709 -3.076 -8.997 1.00 97.50 109 VAL A C 1
ATOM 793 O O . VAL A 1 109 ? -0.889 -3.665 -8.288 1.00 97.50 109 VAL A O 1
ATOM 796 N N . GLY A 1 110 ? -3.029 -3.254 -8.866 1.00 96.75 110 GLY A N 1
ATOM 797 C CA . GLY A 1 110 ? -3.653 -4.137 -7.874 1.00 96.75 110 GLY A CA 1
ATOM 798 C C . GLY A 1 110 ? -3.605 -3.641 -6.440 1.00 96.75 110 GLY A C 1
ATOM 799 O O . GLY A 1 110 ? -3.785 -4.434 -5.518 1.00 96.75 110 GLY A O 1
ATOM 800 N N . ASN A 1 111 ? -3.275 -2.369 -6.235 1.00 96.12 111 ASN A N 1
ATOM 801 C CA . ASN A 1 111 ? -3.293 -1.755 -4.916 1.00 96.12 111 ASN A CA 1
ATOM 802 C C . ASN A 1 111 ? -4.642 -1.056 -4.704 1.00 96.12 111 ASN A C 1
ATOM 804 O O . ASN A 1 111 ? -5.469 -0.990 -5.613 1.00 96.12 111 ASN A O 1
ATOM 808 N N . ASP A 1 112 ? -4.842 -0.489 -3.522 1.00 91.12 112 ASP A N 1
ATOM 809 C CA . ASP A 1 112 ? -6.047 0.260 -3.191 1.00 91.12 112 ASP A CA 1
ATOM 810 C C . ASP A 1 112 ? -5.706 1.600 -2.525 1.00 91.12 112 ASP A C 1
ATOM 812 O O . ASP A 1 112 ? -4.627 1.805 -1.956 1.00 91.12 112 ASP A O 1
ATOM 816 N N . MET A 1 113 ? -6.638 2.543 -2.605 1.00 88.25 113 MET A N 1
ATOM 817 C CA . MET A 1 113 ? -6.553 3.803 -1.883 1.00 88.25 113 MET A CA 1
ATOM 818 C C . MET A 1 113 ? -6.912 3.561 -0.421 1.00 88.25 113 MET A C 1
ATOM 820 O O . MET A 1 113 ? -7.930 2.947 -0.119 1.00 88.25 113 MET A O 1
ATOM 824 N N . ARG A 1 114 ? -6.131 4.107 0.517 1.00 84.62 114 ARG A N 1
ATOM 825 C CA . ARG A 1 114 ? -6.423 3.979 1.954 1.00 84.62 114 ARG A CA 1
ATOM 826 C C . ARG A 1 114 ? -6.507 5.345 2.621 1.00 84.62 114 ARG A C 1
ATOM 828 O O . ARG A 1 114 ? -5.538 6.099 2.624 1.00 84.62 114 ARG A O 1
ATOM 835 N N . MET A 1 115 ? -7.650 5.656 3.228 1.00 86.38 115 MET A N 1
ATOM 836 C CA . MET A 1 115 ? -7.777 6.826 4.096 1.00 86.38 115 MET A CA 1
ATOM 837 C C . MET A 1 115 ? -7.286 6.455 5.500 1.00 86.38 115 MET A C 1
ATOM 839 O O . MET A 1 115 ? -7.752 5.475 6.090 1.00 86.38 115 MET A O 1
ATOM 843 N N . LEU A 1 116 ? -6.334 7.219 6.032 1.00 84.50 116 LEU A N 1
ATOM 844 C CA . LEU A 1 116 ? -5.859 7.090 7.409 1.00 84.50 116 LEU A CA 1
ATOM 845 C C . LEU A 1 116 ? -6.576 8.131 8.262 1.00 84.50 116 LEU A C 1
ATOM 847 O O . LEU A 1 116 ? -6.528 9.322 7.954 1.00 84.50 116 LEU A O 1
ATOM 851 N N . VAL A 1 117 ? -7.242 7.682 9.319 1.00 84.50 117 VAL A N 1
ATOM 852 C CA . VAL A 1 117 ? -7.963 8.545 10.260 1.00 84.50 117 VAL A CA 1
ATOM 853 C C . VAL A 1 117 ? -7.030 8.895 11.418 1.00 84.50 117 VAL A C 1
ATOM 855 O O . VAL A 1 117 ? -6.374 8.004 11.948 1.00 84.50 117 VAL A O 1
ATOM 858 N N . SER A 1 118 ? -6.972 10.180 11.778 1.00 83.06 118 SER A N 1
ATOM 859 C CA . SER A 1 118 ? -6.185 10.698 12.905 1.00 83.06 118 SER A CA 1
ATOM 860 C C . SER A 1 118 ? -6.901 11.873 13.594 1.00 83.06 118 SER A C 1
ATOM 862 O O . SER A 1 118 ? -8.013 12.228 13.205 1.00 83.06 118 SER A O 1
ATOM 864 N N . GLU A 1 119 ? -6.262 12.546 14.553 1.00 81.38 119 GLU A N 1
ATOM 865 C CA . GLU A 1 119 ? -6.757 13.750 15.247 1.00 81.38 119 GLU A CA 1
ATOM 866 C C . GLU A 1 119 ? -7.175 14.891 14.297 1.00 81.38 119 GLU A C 1
ATOM 868 O O . GLU A 1 119 ? -8.035 15.715 14.610 1.00 81.38 119 GLU A O 1
ATOM 873 N N . MET A 1 120 ? -6.600 14.924 13.092 1.00 80.44 120 MET A N 1
ATOM 874 C CA . MET A 1 120 ? -6.917 15.903 12.051 1.00 80.44 120 MET A CA 1
ATOM 875 C C . MET A 1 120 ? -8.121 15.486 11.192 1.00 80.44 120 MET A C 1
ATOM 877 O O . MET A 1 120 ? -8.449 16.164 10.214 1.00 80.44 120 MET A O 1
ATOM 881 N N . ALA A 1 121 ? -8.782 14.372 11.521 1.00 82.50 121 ALA A N 1
ATOM 882 C CA . ALA A 1 121 ? -9.926 13.880 10.777 1.00 82.50 121 ALA A CA 1
ATOM 883 C C . ALA A 1 121 ? -11.096 14.863 10.813 1.00 82.50 121 ALA A C 1
ATOM 885 O O . ALA A 1 121 ? -11.609 15.255 11.860 1.00 82.50 121 ALA A O 1
ATOM 886 N N . GLY A 1 122 ? -11.538 15.237 9.614 1.00 86.88 122 GLY A N 1
ATOM 887 C CA . GLY A 1 122 ? -12.804 15.919 9.395 1.00 86.88 122 GLY A CA 1
ATOM 888 C C . GLY A 1 122 ? -13.886 14.944 8.939 1.00 86.88 122 GLY A C 1
ATOM 889 O O . GLY A 1 122 ? -13.630 13.767 8.682 1.00 86.88 122 GLY A O 1
ATOM 890 N N . ARG A 1 123 ? -15.104 15.463 8.748 1.00 89.12 123 ARG A N 1
ATOM 891 C CA . ARG A 1 123 ? -16.254 14.676 8.264 1.00 89.12 123 ARG A CA 1
ATOM 892 C C . ARG A 1 123 ? -15.946 13.908 6.978 1.00 89.12 123 ARG A C 1
ATOM 894 O O . ARG A 1 123 ? -16.230 12.723 6.903 1.00 89.12 123 ARG A O 1
ATOM 901 N N . ALA A 1 124 ? -15.297 14.560 6.010 1.00 87.25 124 ALA A N 1
ATOM 902 C CA . ALA A 1 124 ? -14.938 13.931 4.739 1.00 87.25 124 ALA A CA 1
ATOM 903 C C . ALA A 1 124 ? -14.023 12.707 4.923 1.00 87.25 124 ALA A C 1
ATOM 905 O O . ALA A 1 124 ? -14.220 11.696 4.260 1.00 87.25 124 ALA A O 1
ATOM 906 N N . SER A 1 125 ? -13.059 12.769 5.848 1.00 88.56 125 SER A N 1
ATOM 907 C CA . SER A 1 125 ? -12.175 11.640 6.162 1.00 88.56 125 SER A CA 1
ATOM 908 C C . SER A 1 125 ? -12.944 10.462 6.752 1.00 88.56 125 SER A C 1
ATOM 910 O O . SER A 1 125 ? -12.736 9.331 6.325 1.00 88.56 125 SER A O 1
ATOM 912 N N . ILE A 1 126 ? -13.851 10.734 7.697 1.00 90.38 126 ILE A N 1
ATOM 913 C CA . ILE A 1 126 ? -14.706 9.717 8.325 1.00 90.38 126 ILE A CA 1
ATOM 914 C C . ILE A 1 126 ? -15.637 9.079 7.297 1.00 90.38 126 ILE A C 1
ATOM 916 O O . ILE A 1 126 ? -15.747 7.859 7.258 1.00 90.38 126 ILE A O 1
ATOM 920 N N . GLU A 1 127 ? -16.267 9.874 6.434 1.00 90.50 127 GLU A N 1
ATOM 921 C CA . GLU A 1 127 ? -17.155 9.379 5.378 1.00 90.50 127 GLU A CA 1
ATOM 922 C C . GLU A 1 127 ? -16.406 8.500 4.368 1.00 90.50 127 GLU A C 1
ATOM 924 O O . GLU A 1 127 ? -16.862 7.397 4.076 1.00 90.50 127 GLU A O 1
ATOM 929 N N . ILE A 1 128 ? -15.237 8.940 3.880 1.00 88.50 128 ILE A N 1
ATOM 930 C CA . ILE A 1 128 ? -14.406 8.137 2.967 1.00 88.50 128 ILE A CA 1
ATOM 931 C C . ILE A 1 128 ? -13.980 6.838 3.652 1.00 88.50 128 ILE A C 1
ATOM 933 O O . ILE A 1 128 ? -14.154 5.763 3.082 1.00 88.50 128 ILE A O 1
ATOM 937 N N . LYS A 1 129 ? -13.456 6.914 4.883 1.00 89.69 129 LYS A N 1
ATOM 938 C CA . LYS A 1 129 ? -12.999 5.723 5.606 1.00 89.69 129 LYS A CA 1
ATOM 939 C C . LYS A 1 129 ? -14.138 4.739 5.867 1.00 89.69 129 LYS A C 1
ATOM 941 O O . LYS A 1 129 ? -13.958 3.540 5.704 1.00 89.69 129 LYS A O 1
ATOM 946 N N . SER A 1 130 ? -15.310 5.240 6.239 1.00 91.06 130 SER A N 1
ATOM 947 C CA . SER A 1 130 ? -16.493 4.408 6.474 1.00 91.06 130 SER A CA 1
ATOM 948 C C . SER A 1 130 ? -16.960 3.742 5.181 1.00 91.06 130 SER A C 1
ATOM 950 O O . SER A 1 130 ? -17.227 2.544 5.185 1.00 91.06 130 SER A O 1
ATOM 952 N N . SER A 1 131 ? -16.945 4.468 4.057 1.00 90.44 131 SER A N 1
ATOM 953 C CA . SER A 1 131 ? -17.245 3.899 2.740 1.00 90.44 131 SER A CA 1
ATOM 954 C C . SER A 1 131 ? -16.264 2.791 2.350 1.00 90.44 131 SER A C 1
ATOM 956 O O . SER A 1 131 ? -16.700 1.778 1.814 1.00 90.44 131 SER A O 1
ATOM 958 N N . GLN A 1 132 ? -14.965 2.947 2.638 1.00 87.69 132 GLN A N 1
ATOM 959 C CA . GLN A 1 132 ? -13.955 1.901 2.403 1.00 87.69 132 GLN A CA 1
ATOM 960 C C . GLN A 1 132 ? -14.217 0.632 3.222 1.00 87.69 132 GLN A C 1
ATOM 962 O O . GLN A 1 132 ? -13.863 -0.461 2.800 1.00 87.69 132 GLN A O 1
ATOM 967 N N . LEU A 1 133 ? -14.857 0.775 4.383 1.00 89.56 133 LEU A N 1
ATOM 968 C CA . LEU A 1 133 ? -15.268 -0.332 5.248 1.00 89.56 133 LEU A CA 1
ATOM 969 C C . LEU A 1 133 ? -16.669 -0.872 4.907 1.00 89.56 133 LEU A C 1
ATOM 971 O O . LEU A 1 133 ? -17.171 -1.750 5.604 1.00 89.56 133 LEU A O 1
ATOM 975 N N . GLY A 1 134 ? -17.314 -0.356 3.856 1.00 91.25 134 GLY A N 1
ATOM 976 C CA . GLY A 1 134 ? -18.639 -0.797 3.412 1.00 91.25 134 GLY A CA 1
ATOM 977 C C . GLY A 1 134 ? -19.824 -0.123 4.113 1.00 91.25 134 GLY A C 1
ATOM 978 O O . GLY A 1 134 ? -20.942 -0.628 4.025 1.00 91.25 134 GLY A O 1
ATOM 979 N N . PHE A 1 135 ? -19.617 1.009 4.791 1.00 91.62 135 PHE A N 1
ATOM 980 C CA . PHE A 1 135 ? -20.669 1.766 5.478 1.00 91.62 135 PHE A CA 1
ATOM 981 C C . PHE A 1 135 ? -20.979 3.085 4.756 1.00 91.62 135 PHE A C 1
ATOM 983 O O . PHE A 1 135 ? -20.144 3.992 4.709 1.00 91.62 135 PHE A O 1
ATOM 990 N N . ASP A 1 136 ? -22.205 3.229 4.243 1.00 90.19 136 ASP A N 1
ATOM 991 C CA . ASP A 1 136 ? -22.701 4.498 3.695 1.00 90.19 136 ASP A CA 1
ATOM 992 C C . ASP A 1 136 ? -23.264 5.389 4.813 1.00 90.19 136 ASP A C 1
ATOM 994 O O . ASP A 1 136 ? -24.337 5.134 5.358 1.00 90.19 136 ASP A O 1
ATOM 998 N N . LEU A 1 137 ? -22.535 6.461 5.133 1.00 90.19 137 LEU A N 1
ATOM 999 C CA . LEU A 1 137 ? -22.920 7.453 6.142 1.00 90.19 137 LEU A CA 1
ATOM 1000 C C . LEU A 1 137 ? -23.486 8.748 5.545 1.00 90.19 137 LEU A C 1
ATOM 1002 O O . LEU A 1 137 ? -23.636 9.740 6.259 1.00 90.19 137 LEU A O 1
ATOM 1006 N N . SER A 1 138 ? -23.821 8.773 4.251 1.00 82.56 138 SER A N 1
ATOM 1007 C CA . SER A 1 138 ? -24.268 9.985 3.542 1.00 82.56 138 SER A CA 1
ATOM 1008 C C . SER A 1 138 ? -25.480 10.679 4.182 1.00 82.56 138 SER A C 1
ATOM 1010 O O . SER A 1 138 ? -25.638 11.900 4.065 1.00 82.56 138 SER A O 1
ATOM 1012 N N . LYS A 1 139 ? -26.326 9.921 4.888 1.00 86.75 139 LYS A N 1
ATOM 1013 C CA . LYS A 1 139 ? -27.518 10.417 5.596 1.00 86.75 139 LYS A CA 1
ATOM 1014 C C . LYS A 1 139 ? -27.326 10.537 7.112 1.00 86.75 139 LYS A C 1
ATOM 1016 O O . LYS A 1 139 ? -28.128 11.194 7.768 1.00 86.75 139 LYS A O 1
ATOM 1021 N N . GLU A 1 140 ? -26.234 10.007 7.653 1.00 90.81 140 GLU A N 1
ATOM 1022 C CA . GLU A 1 140 ? -25.982 9.854 9.091 1.00 90.81 140 GLU A CA 1
ATOM 1023 C C . GLU A 1 140 ? -25.123 10.999 9.656 1.00 90.81 140 GLU A C 1
ATOM 1025 O O . GLU A 1 140 ? -24.104 10.797 10.318 1.00 90.81 140 GLU A O 1
ATOM 1030 N N . LYS A 1 141 ? -25.516 12.251 9.381 1.00 90.94 141 LYS A N 1
ATOM 1031 C CA . LYS A 1 141 ? -24.697 13.442 9.699 1.00 90.94 141 LYS A CA 1
ATOM 1032 C C . LYS A 1 141 ? -24.339 13.568 11.181 1.00 90.94 141 LYS A C 1
ATOM 1034 O O . LYS A 1 141 ? -23.254 14.050 11.507 1.00 90.94 141 LYS A O 1
ATOM 1039 N N . GLU A 1 142 ? -25.246 13.167 12.067 1.00 92.19 142 GLU A N 1
ATOM 1040 C CA . GLU A 1 142 ? -25.022 13.207 13.514 1.00 92.19 142 GLU A CA 1
ATOM 1041 C C . GLU A 1 142 ? -24.035 12.128 13.968 1.00 92.19 142 GLU A C 1
ATOM 1043 O O . GLU A 1 142 ? -23.143 12.424 14.760 1.00 92.19 142 GLU A O 1
ATOM 1048 N N . VAL A 1 143 ? -24.138 10.913 13.419 1.00 92.62 143 VAL A N 1
ATOM 1049 C CA . VAL A 1 143 ? -23.196 9.809 13.674 1.00 92.62 143 VAL A CA 1
ATOM 1050 C C . VAL A 1 143 ? -21.793 10.210 13.227 1.00 92.62 143 VAL A C 1
ATOM 1052 O O . VAL A 1 143 ? -20.839 10.077 13.988 1.00 92.62 143 VAL A O 1
ATOM 1055 N N . VAL A 1 144 ? -21.664 10.784 12.025 1.00 93.31 144 VAL A N 1
ATOM 1056 C CA . VAL A 1 144 ? -20.379 11.283 11.512 1.00 93.31 144 VAL A CA 1
ATOM 1057 C C . VAL A 1 144 ? -19.796 12.350 12.441 1.00 93.31 144 VAL A C 1
ATOM 1059 O O . VAL A 1 144 ? -18.600 12.330 12.716 1.00 93.31 144 VAL A O 1
ATOM 1062 N N . ALA A 1 145 ? -20.616 13.280 12.943 1.00 92.75 145 ALA A N 1
ATOM 1063 C CA . ALA A 1 145 ? -20.150 14.314 13.864 1.00 92.75 145 ALA A CA 1
ATOM 1064 C C . ALA A 1 145 ? -19.647 13.728 15.193 1.00 92.75 145 ALA A C 1
ATOM 1066 O O . ALA A 1 145 ? -18.578 14.128 15.651 1.00 92.75 145 ALA A O 1
ATOM 1067 N N . ARG A 1 146 ? -20.367 12.759 15.774 1.00 93.44 146 ARG A N 1
ATOM 1068 C CA . ARG A 1 146 ? -19.924 12.066 16.994 1.00 93.44 146 ARG A CA 1
ATOM 1069 C C . ARG A 1 146 ? -18.641 11.274 16.769 1.00 93.44 146 ARG A C 1
ATOM 1071 O O . ARG A 1 146 ? -17.726 11.387 17.575 1.00 93.44 146 ARG A O 1
ATOM 1078 N N . LEU A 1 147 ? -18.526 10.562 15.646 1.00 92.75 147 LEU A N 1
ATOM 1079 C CA . LEU A 1 147 ? -17.312 9.822 15.289 1.00 92.75 147 LEU A CA 1
ATOM 1080 C C . LEU A 1 147 ? -16.085 10.720 15.168 1.00 92.75 147 LEU A C 1
ATOM 1082 O O . LEU A 1 147 ? -15.026 10.357 15.669 1.00 92.75 147 LEU A O 1
ATOM 1086 N N . VAL A 1 148 ? -16.219 11.887 14.527 1.00 92.00 148 VAL A N 1
ATOM 1087 C CA . VAL A 1 148 ? -15.122 12.864 14.431 1.00 92.00 148 VAL A CA 1
ATOM 1088 C C . VAL A 1 148 ? -14.622 13.248 15.823 1.00 92.00 148 VAL A C 1
ATOM 1090 O O . VAL A 1 148 ? -13.421 13.190 16.077 1.00 92.00 148 VAL A O 1
ATOM 1093 N N . GLU A 1 149 ? -15.526 13.629 16.725 1.00 92.62 149 GLU A N 1
ATOM 1094 C CA . GLU A 1 149 ? -15.138 14.052 18.073 1.00 92.62 149 GLU A CA 1
ATOM 1095 C C . GLU A 1 149 ? -14.572 12.887 18.885 1.00 92.62 149 GLU A C 1
ATOM 1097 O O . GLU A 1 149 ? -13.534 13.027 19.527 1.00 92.62 149 GLU A O 1
ATOM 1102 N N . ARG A 1 150 ? -15.162 11.696 18.764 1.00 92.12 150 ARG A N 1
ATOM 1103 C CA . ARG A 1 150 ? -14.708 10.513 19.490 1.00 92.12 150 ARG A CA 1
ATOM 1104 C C . ARG A 1 150 ? -13.318 10.047 19.066 1.00 92.12 150 ARG A C 1
ATOM 1106 O O . ARG A 1 150 ? -12.515 9.671 19.916 1.00 92.12 150 ARG A O 1
ATOM 1113 N N . VAL A 1 151 ? -13.013 10.099 17.769 1.00 91.19 151 VAL A N 1
ATOM 1114 C CA . VAL A 1 151 ? -11.665 9.832 17.248 1.00 91.19 151 VAL A CA 1
ATOM 1115 C C . VAL A 1 151 ? -10.661 10.826 17.829 1.00 91.19 151 VAL A C 1
ATOM 1117 O O . VAL A 1 151 ? -9.619 10.403 18.319 1.00 91.19 151 VAL A O 1
ATOM 1120 N N . LYS A 1 152 ? -10.975 12.129 17.828 1.00 90.06 152 LYS A N 1
ATOM 1121 C CA . LYS A 1 152 ? -10.088 13.163 18.386 1.00 90.06 152 LYS A CA 1
ATOM 1122 C C . LYS A 1 152 ? -9.839 12.977 19.877 1.00 90.06 152 LYS A C 1
ATOM 1124 O O . LYS A 1 152 ? -8.696 13.059 20.315 1.00 90.06 152 LYS A O 1
ATOM 1129 N N . GLU A 1 153 ? -10.894 12.712 20.645 1.00 92.50 153 GLU A N 1
ATOM 1130 C CA . GLU A 1 153 ? -10.788 12.435 22.078 1.00 92.50 153 GLU A CA 1
ATOM 1131 C C . GLU A 1 153 ? -9.848 11.256 22.337 1.00 92.50 153 GLU A C 1
ATOM 1133 O O . GLU A 1 153 ? -8.917 11.364 23.134 1.00 92.50 153 GLU A O 1
ATOM 1138 N N . LEU A 1 154 ? -10.056 10.141 21.635 1.00 91.69 154 LEU A N 1
ATOM 1139 C CA . LEU A 1 154 ? -9.249 8.940 21.811 1.00 91.69 154 LEU A CA 1
ATOM 1140 C C . LEU A 1 154 ? -7.797 9.156 21.359 1.00 91.69 154 LEU A C 1
ATOM 1142 O O . LEU A 1 154 ? -6.887 8.772 22.089 1.00 91.69 154 LEU A O 1
ATOM 1146 N N . GLU A 1 155 ? -7.541 9.819 20.229 1.00 89.00 155 GLU A N 1
ATOM 1147 C CA . GLU A 1 155 ? -6.160 10.113 19.812 1.00 89.00 155 GLU A CA 1
ATOM 1148 C C . GLU A 1 155 ? -5.443 11.052 20.786 1.00 89.00 155 GLU A C 1
ATOM 1150 O O . GLU A 1 155 ? -4.286 10.810 21.129 1.00 89.00 155 GLU A O 1
ATOM 1155 N N . SER A 1 156 ? -6.146 12.042 21.349 1.00 88.06 156 SER A N 1
ATOM 1156 C CA . SER A 1 156 ? -5.590 12.884 22.418 1.00 88.06 156 SER A CA 1
ATOM 1157 C C . SER A 1 156 ? -5.251 12.088 23.688 1.00 88.06 156 SER A C 1
ATOM 1159 O O . SER A 1 156 ? -4.351 12.459 24.441 1.00 88.06 156 SER A O 1
ATOM 1161 N N . GLY A 1 157 ? -5.938 10.961 23.901 1.00 89.50 157 GLY A N 1
ATOM 1162 C CA . GLY A 1 157 ? -5.677 9.990 24.962 1.00 89.50 157 GLY A CA 1
ATOM 1163 C C . GLY A 1 157 ? -4.599 8.950 24.633 1.00 89.50 157 GLY A C 1
ATOM 1164 O O . GLY A 1 157 ? -4.385 8.046 25.439 1.00 89.50 157 GLY A O 1
ATOM 1165 N N . GLY A 1 158 ? -3.932 9.048 23.476 1.00 87.62 158 GLY A N 1
ATOM 1166 C CA . GLY A 1 158 ? -2.846 8.154 23.059 1.00 87.62 158 GLY A CA 1
ATOM 1167 C C . GLY A 1 158 ? -3.276 6.935 22.238 1.00 87.62 158 GLY A C 1
ATOM 1168 O O . GLY A 1 158 ? -2.464 6.035 22.022 1.00 87.62 158 GLY A O 1
ATOM 1169 N N . TYR A 1 159 ? -4.530 6.879 21.784 1.00 88.06 159 TYR A N 1
ATOM 1170 C CA . TYR A 1 159 ? -4.977 5.859 20.833 1.00 88.06 159 TYR A CA 1
ATOM 1171 C C . TYR A 1 159 ? -4.507 6.212 19.416 1.00 88.06 159 TYR A C 1
ATOM 1173 O O . TYR A 1 159 ? -4.352 7.381 19.080 1.00 88.06 159 TYR A O 1
ATOM 1181 N N . THR A 1 160 ? -4.336 5.203 18.563 1.00 86.12 160 THR A N 1
ATOM 1182 C CA . THR A 1 160 ? -3.935 5.405 17.164 1.00 86.12 160 THR A CA 1
ATOM 1183 C C . THR A 1 160 ? -4.913 4.703 16.238 1.00 86.12 160 THR A C 1
ATOM 1185 O O . THR A 1 160 ? -5.022 3.475 16.279 1.00 86.12 160 THR A O 1
ATOM 1188 N N . PHE A 1 161 ? -5.577 5.456 15.360 1.00 84.06 161 PHE A N 1
ATOM 1189 C CA . PHE A 1 161 ? -6.476 4.891 14.344 1.00 84.06 161 PHE A CA 1
ATOM 1190 C C . PHE A 1 161 ? -5.829 4.759 12.960 1.00 84.06 161 PHE A C 1
ATOM 1192 O O . PHE A 1 161 ? -6.344 4.031 12.114 1.00 84.06 161 PHE A O 1
ATOM 1199 N N . GLU A 1 162 ? -4.656 5.360 12.737 1.00 76.81 162 GLU A N 1
ATOM 1200 C CA . GLU A 1 162 ? -3.942 5.301 11.450 1.00 76.81 162 GLU A CA 1
ATOM 1201 C C . GLU A 1 162 ? -3.601 3.866 11.005 1.00 76.81 162 GLU A C 1
ATOM 1203 O O . GLU A 1 162 ? -3.661 3.529 9.821 1.00 76.81 162 GLU A O 1
ATOM 1208 N N . ALA A 1 163 ? -3.249 2.994 11.950 1.00 69.50 163 ALA A N 1
ATOM 1209 C CA . ALA A 1 163 ? -2.860 1.608 11.683 1.00 69.50 163 ALA A CA 1
ATOM 1210 C C . ALA A 1 163 ? -3.931 0.581 12.095 1.00 69.50 163 ALA A C 1
ATOM 1212 O O . ALA A 1 163 ? -3.700 -0.618 11.966 1.00 69.50 163 ALA A O 1
ATOM 1213 N N . ALA A 1 164 ? -5.087 1.031 12.591 1.00 79.81 164 ALA A N 1
ATOM 1214 C CA . ALA A 1 164 ? -6.055 0.182 13.279 1.00 79.81 164 ALA A CA 1
ATOM 1215 C C . ALA A 1 164 ? -7.457 0.295 12.661 1.00 79.81 164 ALA A C 1
ATOM 1217 O O . ALA A 1 164 ? -8.410 0.729 13.311 1.00 79.81 164 ALA A O 1
ATOM 1218 N N . ASP A 1 165 ? -7.584 -0.129 11.400 1.00 82.19 165 ASP A N 1
ATOM 1219 C CA . ASP A 1 165 ? -8.845 -0.065 10.644 1.00 82.19 165 ASP A CA 1
ATOM 1220 C C . ASP A 1 165 ? -9.984 -0.804 11.366 1.00 82.19 165 ASP A C 1
ATOM 1222 O O . ASP A 1 165 ? -11.089 -0.276 11.470 1.00 82.19 165 ASP A O 1
ATOM 1226 N N . ALA A 1 166 ? -9.691 -1.962 11.967 1.00 86.56 166 ALA A N 1
ATOM 1227 C CA . ALA A 1 166 ? -10.657 -2.721 12.762 1.00 86.56 166 ALA A CA 1
ATOM 1228 C C . ALA A 1 166 ? -11.121 -1.966 14.021 1.00 86.56 166 ALA A C 1
ATOM 1230 O O . ALA A 1 166 ? -12.298 -2.008 14.374 1.00 86.56 166 ALA A O 1
ATOM 1231 N N . SER A 1 167 ? -10.224 -1.239 14.696 1.00 89.44 167 SER A N 1
ATOM 1232 C CA . SER A 1 167 ? -10.586 -0.433 15.870 1.00 89.44 167 SER A CA 1
ATOM 1233 C C . SER A 1 167 ? -11.517 0.712 15.489 1.00 89.44 167 SER A C 1
ATOM 1235 O O . SER A 1 167 ? -12.488 0.980 16.196 1.00 89.44 167 SER A O 1
ATOM 1237 N N . PHE A 1 168 ? -11.249 1.362 14.353 1.00 90.56 168 PHE A N 1
ATOM 1238 C CA . PHE A 1 168 ? -12.143 2.379 13.810 1.00 90.56 168 PHE A CA 1
ATOM 1239 C C . PHE A 1 168 ? -13.507 1.784 13.429 1.00 90.56 168 PHE A C 1
ATOM 1241 O O . PHE A 1 168 ? -14.542 2.352 13.767 1.00 90.56 168 PHE A O 1
ATOM 1248 N N . GLU A 1 169 ? -13.526 0.621 12.776 1.00 91.69 169 GLU A N 1
ATOM 1249 C CA . GLU A 1 169 ? -14.766 -0.058 12.393 1.00 91.69 169 GLU A CA 1
ATOM 1250 C C . GLU A 1 169 ? -15.632 -0.422 13.609 1.00 91.69 169 GLU A C 1
ATOM 1252 O O . GLU A 1 169 ? -16.848 -0.231 13.594 1.00 91.69 169 GLU A O 1
ATOM 1257 N N . LEU A 1 170 ? -15.021 -0.914 14.690 1.00 91.06 170 LEU A N 1
ATOM 1258 C CA . LEU A 1 170 ? -15.739 -1.212 15.931 1.00 91.06 170 LEU A CA 1
ATOM 1259 C C . LEU A 1 170 ? -16.362 0.045 16.544 1.00 91.06 170 LEU A C 1
ATOM 1261 O O . LEU A 1 170 ? -17.509 -0.010 16.990 1.00 91.06 170 LEU A O 1
ATOM 1265 N N . LEU A 1 171 ? -15.640 1.168 16.520 1.00 91.75 171 LEU A N 1
ATOM 1266 C CA . LEU A 1 171 ? -16.149 2.456 16.987 1.00 91.75 171 LEU A CA 1
ATOM 1267 C C . LEU A 1 171 ? -17.330 2.939 16.132 1.00 91.75 171 LEU A C 1
ATOM 1269 O O . LEU A 1 171 ? -18.356 3.356 16.661 1.00 91.75 171 LEU A O 1
ATOM 1273 N N . LEU A 1 172 ? -17.216 2.821 14.808 1.00 92.81 172 LEU A N 1
ATOM 1274 C CA . LEU A 1 172 ? -18.288 3.120 13.858 1.00 92.81 172 LEU A CA 1
ATOM 1275 C C . LEU A 1 172 ? -19.545 2.282 14.127 1.00 92.81 172 LEU A C 1
ATOM 1277 O O . LEU A 1 172 ? -20.651 2.818 14.197 1.00 92.81 172 LEU A O 1
ATOM 1281 N N . ARG A 1 173 ? -19.385 0.969 14.312 1.00 92.19 173 ARG A N 1
ATOM 1282 C CA . ARG A 1 173 ? -20.499 0.063 14.624 1.00 92.19 173 ARG A CA 1
ATOM 1283 C C . ARG A 1 173 ? -21.165 0.418 15.954 1.00 92.19 173 ARG A C 1
ATOM 1285 O O . ARG A 1 173 ? -22.386 0.338 16.049 1.00 92.19 173 ARG A O 1
ATOM 1292 N N . GLU A 1 174 ? -20.386 0.814 16.958 1.00 92.50 174 GLU A N 1
ATOM 1293 C CA . GLU A 1 174 ? -20.900 1.274 18.250 1.00 92.50 174 GLU A CA 1
ATOM 1294 C C . GLU A 1 174 ? -21.731 2.557 18.113 1.00 92.50 174 GLU A C 1
ATOM 1296 O O . GLU A 1 174 ? -22.850 2.611 18.623 1.00 92.50 174 GLU A O 1
ATOM 1301 N N . GLU A 1 175 ? -21.245 3.543 17.358 1.00 91.88 175 GLU A N 1
ATOM 1302 C CA . GLU A 1 175 ? -21.943 4.816 17.126 1.00 91.88 175 GLU A CA 1
ATOM 1303 C C . GLU A 1 175 ? -23.229 4.673 16.300 1.00 91.88 175 GLU A C 1
ATOM 1305 O O . GLU A 1 175 ? -24.181 5.433 16.505 1.00 91.88 175 GLU A O 1
ATOM 1310 N N . LEU A 1 176 ? -23.278 3.694 15.390 1.00 90.31 176 LEU A N 1
ATOM 1311 C CA . LEU A 1 176 ? -24.476 3.353 14.617 1.00 90.31 176 LEU A CA 1
ATOM 1312 C C . LEU A 1 176 ? -25.506 2.576 15.446 1.00 90.31 176 LEU A C 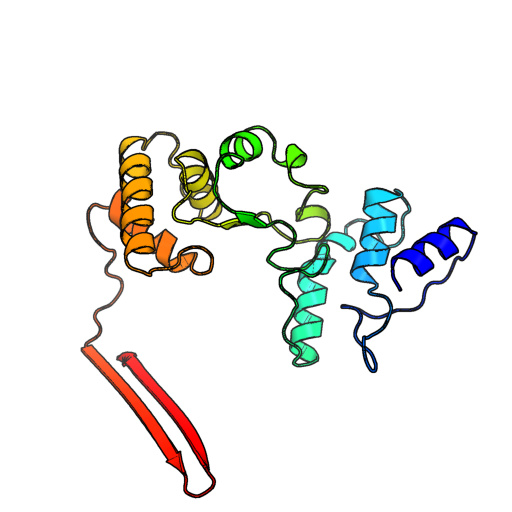1
ATOM 1314 O O . LEU A 1 176 ? -26.702 2.840 15.356 1.00 90.31 176 LEU A O 1
ATOM 1318 N N . ALA A 1 177 ? -25.059 1.605 16.247 1.00 88.81 177 ALA A N 1
ATOM 1319 C CA . ALA A 1 177 ? -25.947 0.755 17.041 1.00 88.81 177 ALA A CA 1
ATOM 1320 C C . ALA A 1 177 ? -26.346 1.377 18.392 1.00 88.81 177 ALA A C 1
ATOM 1322 O O . ALA A 1 177 ? -27.217 0.838 19.079 1.00 88.81 177 ALA A O 1
ATOM 1323 N N . GLY A 1 178 ? -25.680 2.461 18.806 1.00 87.12 178 GLY A N 1
ATOM 1324 C CA . GLY A 1 178 ? -25.820 3.082 20.127 1.00 87.12 178 GLY A CA 1
ATOM 1325 C C . GLY A 1 178 ? -25.278 2.228 21.280 1.00 87.12 178 GLY A C 1
ATOM 1326 O O . GLY A 1 178 ? -25.513 2.539 22.445 1.00 87.12 178 GLY A O 1
ATOM 1327 N N . LYS A 1 179 ? -24.598 1.120 20.971 1.00 86.56 179 LYS A N 1
ATOM 1328 C CA . LYS A 1 179 ? -23.980 0.210 21.938 1.00 86.56 179 LYS A CA 1
ATOM 1329 C C . LYS A 1 179 ? -22.852 -0.565 21.279 1.00 86.56 179 LYS A C 1
ATOM 1331 O O . LYS A 1 179 ? -22.930 -0.907 20.098 1.00 86.56 179 LYS A O 1
ATOM 1336 N N . LYS A 1 180 ? -21.842 -0.920 22.068 1.00 83.25 180 LYS A N 1
ATOM 1337 C CA . LYS A 1 180 ? -20.729 -1.732 21.588 1.00 83.25 180 LYS A CA 1
ATOM 1338 C C . LYS A 1 180 ? -21.220 -3.106 21.102 1.00 83.25 180 LYS A C 1
ATOM 1340 O O . LYS A 1 180 ? -21.982 -3.762 21.824 1.00 83.25 180 LYS A O 1
ATOM 1345 N N . PRO A 1 181 ? -20.792 -3.573 19.914 1.00 80.62 181 PRO A N 1
ATOM 1346 C CA . PRO A 1 181 ? -21.086 -4.925 19.463 1.00 80.62 181 PRO A CA 1
ATOM 1347 C C . PRO A 1 181 ? -20.559 -5.962 20.462 1.00 80.62 181 PRO A C 1
ATOM 1349 O O . PRO A 1 181 ? -19.407 -5.891 20.890 1.00 80.62 181 PRO A O 1
ATOM 1352 N N . SER A 1 182 ? -21.396 -6.937 20.814 1.00 82.88 182 SER A N 1
ATOM 1353 C CA . SER A 1 182 ? -20.997 -8.115 21.585 1.00 82.88 182 SER A CA 1
ATOM 1354 C C . SER A 1 182 ? -21.112 -9.326 20.670 1.00 82.88 182 SER A C 1
ATOM 1356 O O . SER A 1 182 ? -22.207 -9.676 20.235 1.00 82.88 182 SER A O 1
ATOM 1358 N N . PHE A 1 183 ? -19.965 -9.906 20.323 1.00 83.62 183 PHE A N 1
ATOM 1359 C CA . PHE A 1 183 ? -19.884 -11.102 19.478 1.00 83.62 183 PHE A CA 1
ATOM 1360 C C . PHE A 1 183 ? -19.613 -12.362 20.299 1.00 83.62 183 PHE A C 1
ATOM 1362 O O . PHE A 1 183 ? -20.041 -13.448 19.928 1.00 83.62 183 PHE A O 1
ATOM 1369 N N . PHE A 1 184 ? -18.902 -12.202 21.411 1.00 85.88 184 PHE A N 1
ATOM 1370 C CA . PHE A 1 184 ? -18.532 -13.260 22.335 1.00 85.88 184 PHE A CA 1
ATOM 1371 C C . PHE A 1 184 ? -18.370 -12.673 23.738 1.00 85.88 184 PHE A C 1
ATOM 1373 O O . PHE A 1 184 ? -18.192 -11.461 23.909 1.00 85.88 184 PHE A O 1
ATOM 1380 N N . THR A 1 185 ? -18.419 -13.553 24.730 1.00 87.81 185 THR A N 1
ATOM 1381 C CA . THR A 1 185 ? -18.074 -13.254 26.119 1.00 87.81 185 THR A CA 1
ATOM 1382 C C . THR A 1 185 ? -16.742 -13.927 26.397 1.00 87.81 185 THR A C 1
ATOM 1384 O O . THR A 1 185 ? -16.625 -15.124 26.171 1.00 87.81 185 THR A O 1
ATOM 1387 N N . ILE A 1 186 ? -15.747 -13.167 26.855 1.00 89.31 186 ILE A N 1
ATOM 1388 C CA . ILE A 1 186 ? -14.487 -13.749 27.328 1.00 89.31 186 ILE A CA 1
ATOM 1389 C C . ILE A 1 186 ? -14.756 -14.305 28.726 1.00 89.31 186 ILE A C 1
ATOM 1391 O O . ILE A 1 186 ? -15.041 -13.531 29.642 1.00 89.31 186 ILE A O 1
ATOM 1395 N N . GLU A 1 187 ? -14.684 -15.621 28.888 1.00 93.56 187 GLU A N 1
ATOM 1396 C CA . GLU A 1 187 ? -14.811 -16.283 30.189 1.00 93.56 187 GLU A CA 1
ATOM 1397 C C . GLU A 1 187 ? -13.491 -16.210 30.955 1.00 93.56 187 GLU A C 1
ATOM 1399 O O . GLU A 1 187 ? -13.468 -15.938 32.158 1.00 93.56 187 GLU A O 1
ATOM 1404 N N . SER A 1 188 ? -12.376 -16.413 30.250 1.00 92.25 188 SER A N 1
ATOM 1405 C CA . SER A 1 188 ? -11.042 -16.309 30.828 1.00 92.25 188 SER A CA 1
ATOM 1406 C C . SER A 1 188 ? -10.000 -15.908 29.787 1.00 92.25 188 SER A C 1
ATOM 1408 O O . SER A 1 188 ? -10.108 -16.220 28.602 1.00 92.25 188 SER A O 1
ATOM 1410 N N . TRP A 1 189 ? -8.968 -15.197 30.236 1.00 93.62 189 TRP A N 1
ATOM 1411 C CA . TRP A 1 189 ? -7.771 -14.953 29.442 1.00 93.62 189 TRP A CA 1
ATOM 1412 C C . TRP A 1 189 ? -6.539 -15.201 30.307 1.00 93.62 189 TRP A C 1
ATOM 1414 O O . TRP A 1 189 ? -6.516 -14.868 31.495 1.00 93.62 189 TRP A O 1
ATOM 1424 N N . LYS A 1 190 ? -5.512 -15.804 29.713 1.00 94.62 190 LYS A N 1
ATOM 1425 C CA . LYS A 1 190 ? -4.241 -16.088 30.372 1.00 94.62 190 LYS A CA 1
ATOM 1426 C C . LYS A 1 190 ? -3.098 -15.724 29.443 1.00 94.62 190 LYS A C 1
ATOM 1428 O O . LYS A 1 190 ? -3.001 -16.256 28.341 1.00 94.62 190 LYS A O 1
ATOM 1433 N N . THR A 1 191 ? -2.198 -14.879 29.932 1.00 94.88 191 THR A N 1
ATOM 1434 C CA . THR A 1 191 ? -0.932 -14.578 29.259 1.00 94.88 191 THR A CA 1
ATOM 1435 C C . THR A 1 191 ? 0.220 -15.070 30.125 1.00 94.88 191 THR A C 1
ATOM 1437 O O . THR A 1 191 ? 0.270 -14.746 31.311 1.00 94.88 191 THR A O 1
ATOM 1440 N N . SER A 1 192 ? 1.139 -15.851 29.559 1.00 94.38 192 SER A N 1
ATOM 1441 C CA . SER A 1 192 ? 2.398 -16.226 30.212 1.00 94.38 192 SER A CA 1
ATOM 1442 C C . SER A 1 192 ? 3.585 -15.762 29.378 1.00 94.38 192 SER A C 1
ATOM 1444 O O . SER A 1 192 ? 3.559 -15.833 28.150 1.00 94.38 192 SER A O 1
ATOM 1446 N N . VAL A 1 193 ? 4.612 -15.257 30.059 1.00 94.75 193 VAL A N 1
ATOM 1447 C CA . VAL A 1 193 ? 5.904 -14.918 29.464 1.00 94.75 193 VAL A CA 1
ATOM 1448 C C . VAL A 1 193 ? 6.957 -15.687 30.239 1.00 94.75 193 VAL A C 1
ATOM 1450 O O . VAL A 1 193 ? 7.134 -15.461 31.434 1.00 94.75 193 VAL A O 1
ATOM 1453 N N . ASP A 1 194 ? 7.633 -16.597 29.554 1.00 93.75 194 ASP A N 1
ATOM 1454 C CA . ASP A 1 194 ? 8.625 -17.493 30.126 1.00 93.75 194 ASP A CA 1
ATOM 1455 C C . ASP A 1 194 ? 9.988 -17.174 29.507 1.00 93.75 194 ASP A C 1
ATOM 1457 O O . ASP A 1 194 ? 10.141 -17.214 28.285 1.00 93.75 194 ASP A O 1
ATOM 1461 N N . GLN A 1 195 ? 10.981 -16.851 30.339 1.00 95.00 195 GLN A N 1
ATOM 1462 C CA . GLN A 1 195 ? 12.373 -16.738 29.907 1.00 95.00 195 GLN A CA 1
ATOM 1463 C C . GLN A 1 195 ? 13.116 -18.023 30.280 1.00 95.00 195 GLN A C 1
ATOM 1465 O O . GLN A 1 195 ? 13.227 -18.362 31.459 1.00 95.00 195 GLN A O 1
ATOM 1470 N N . LEU A 1 196 ? 13.608 -18.748 29.278 1.00 91.50 196 LEU A N 1
ATOM 1471 C CA . LEU A 1 196 ? 14.390 -19.962 29.483 1.00 91.50 196 LEU A CA 1
ATOM 1472 C C . LEU A 1 196 ? 15.833 -19.616 29.879 1.00 91.50 196 LEU A C 1
ATOM 1474 O O . LEU A 1 196 ? 16.315 -18.501 29.678 1.00 91.50 196 LEU A O 1
ATOM 1478 N N . ALA A 1 197 ? 16.546 -20.594 30.440 1.00 92.31 197 ALA A N 1
ATOM 1479 C CA . ALA A 1 197 ? 17.922 -20.419 30.912 1.00 92.31 197 ALA A CA 1
ATOM 1480 C C . ALA A 1 197 ? 18.924 -20.053 29.796 1.00 92.31 197 ALA A C 1
ATOM 1482 O O . ALA A 1 197 ? 19.981 -19.499 30.084 1.00 92.31 197 ALA A O 1
ATOM 1483 N N . ASP A 1 198 ? 18.592 -20.340 28.534 1.00 94.00 198 ASP A N 1
ATOM 1484 C CA . ASP A 1 198 ? 19.371 -19.943 27.354 1.00 94.00 198 ASP A CA 1
ATOM 1485 C C . ASP A 1 198 ? 19.097 -18.494 26.899 1.00 94.00 198 ASP A C 1
ATOM 1487 O O . ASP A 1 198 ? 19.672 -18.027 25.917 1.00 94.00 198 ASP A O 1
ATOM 1491 N N . GLY A 1 199 ? 18.234 -17.770 27.621 1.00 90.38 199 GLY A N 1
ATOM 1492 C CA . GLY A 1 199 ? 17.854 -16.391 27.338 1.00 90.38 199 GLY A CA 1
ATOM 1493 C C . GLY A 1 199 ? 16.695 -16.244 26.352 1.00 90.38 199 GLY A C 1
ATOM 1494 O O . GLY A 1 199 ? 16.258 -15.114 26.128 1.00 90.38 199 GLY A O 1
ATOM 1495 N N . SER A 1 200 ? 16.171 -17.337 25.789 1.00 93.12 200 SER A N 1
ATOM 1496 C CA . SER A 1 200 ? 15.000 -17.286 24.913 1.00 93.12 200 SER A CA 1
ATOM 1497 C C . SER A 1 200 ? 13.740 -16.893 25.689 1.00 93.12 200 SER A C 1
ATOM 1499 O O . SER A 1 200 ? 13.549 -17.277 26.843 1.00 93.12 200 SER A O 1
ATOM 1501 N N . VAL A 1 201 ? 12.881 -16.092 25.057 1.00 93.75 201 VAL A N 1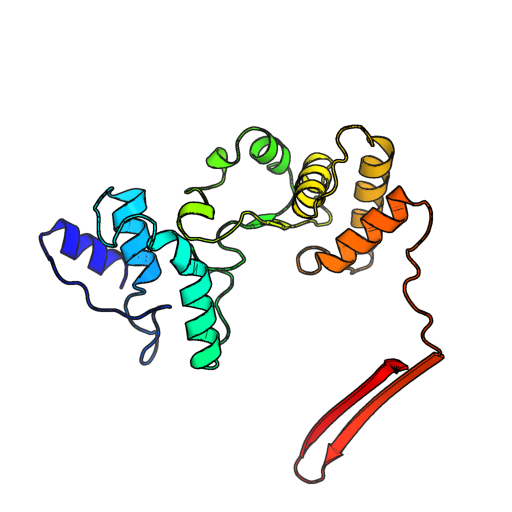
ATOM 1502 C CA . VAL A 1 201 ? 11.625 -15.609 25.641 1.00 93.75 201 VAL A CA 1
ATOM 1503 C C . VAL A 1 201 ? 10.467 -16.202 24.857 1.00 93.75 201 VAL A C 1
ATOM 1505 O O . VAL A 1 201 ? 10.363 -16.007 23.646 1.00 93.75 201 VAL A O 1
ATOM 1508 N N . THR A 1 202 ? 9.577 -16.896 25.557 1.00 92.75 202 THR A N 1
ATOM 1509 C CA . THR A 1 202 ? 8.351 -17.461 24.993 1.00 92.75 202 THR A CA 1
ATOM 1510 C C . THR A 1 202 ? 7.166 -16.702 25.562 1.00 92.75 202 THR A C 1
ATOM 1512 O O . THR A 1 202 ? 7.080 -16.509 26.769 1.00 92.75 202 THR A O 1
ATOM 1515 N N . SER A 1 203 ? 6.254 -16.248 24.707 1.00 93.69 203 SER A N 1
ATOM 1516 C CA . SER A 1 203 ? 5.007 -15.604 25.132 1.00 93.69 203 SER A CA 1
ATOM 1517 C C . SER A 1 203 ? 3.824 -16.434 24.650 1.00 93.69 203 SER A C 1
ATOM 1519 O O . SER A 1 203 ? 3.746 -16.762 23.466 1.00 93.69 203 SER A O 1
ATOM 1521 N N . ARG A 1 204 ? 2.905 -16.778 25.554 1.00 91.94 204 ARG A N 1
ATOM 1522 C CA . ARG A 1 204 ? 1.668 -17.505 25.249 1.00 91.94 204 ARG A CA 1
ATOM 1523 C C . ARG A 1 204 ? 0.467 -16.675 25.674 1.00 91.94 204 ARG A C 1
ATOM 1525 O O . ARG A 1 204 ? 0.462 -16.139 26.776 1.00 91.94 204 ARG A O 1
ATOM 1532 N N . ALA A 1 205 ? -0.552 -16.616 24.822 1.00 91.62 205 ALA A N 1
ATOM 1533 C CA . ALA A 1 205 ? -1.860 -16.060 25.146 1.00 91.62 205 ALA A CA 1
ATOM 1534 C C . ALA A 1 205 ? -2.941 -17.113 24.862 1.00 91.62 205 ALA A C 1
ATOM 1536 O O . ALA A 1 205 ? -2.998 -17.662 23.762 1.00 91.62 205 ALA A O 1
ATOM 1537 N N . GLU A 1 206 ? -3.773 -17.402 25.857 1.00 90.75 206 GLU A N 1
ATOM 1538 C CA . GLU A 1 206 ? -4.954 -18.264 25.769 1.00 90.75 206 GLU A CA 1
ATOM 1539 C C . GLU A 1 206 ? -6.191 -17.418 26.102 1.00 90.75 206 GLU A C 1
ATOM 1541 O O . GLU A 1 206 ? -6.184 -16.671 27.083 1.00 90.75 206 GLU A O 1
ATOM 1546 N N . VAL A 1 207 ? -7.236 -17.510 25.278 1.00 88.88 207 VAL A N 1
ATOM 1547 C CA . VAL A 1 207 ? -8.519 -16.813 25.465 1.00 88.88 207 VAL A CA 1
ATOM 1548 C C . VAL A 1 207 ? -9.630 -17.840 25.264 1.00 88.88 207 VAL A C 1
ATOM 1550 O O . VAL A 1 207 ? -9.646 -18.513 24.232 1.00 88.88 207 VAL A O 1
ATOM 1553 N N . SER A 1 208 ? -10.513 -17.976 26.255 1.00 80.31 208 SER A N 1
ATOM 1554 C CA . SER A 1 208 ? -11.702 -18.842 26.236 1.00 80.31 208 SER A CA 1
ATOM 1555 C C . SER A 1 208 ? -12.967 -18.010 26.353 1.00 80.31 208 SER A C 1
ATOM 1557 O O . SER A 1 208 ? -13.006 -17.187 27.304 1.00 80.31 208 SER A O 1
#